Protein AF-A0A2E2TWB3-F1 (afdb_monomer)

Mean predicted aligned error: 10.11 Å

Radius of gyration: 33.18 Å; Cα contacts (8 Å, |Δi|>4): 308; chains: 1; bounding box: 112×44×75 Å

Nearest PDB structures (foldseek):
  4jnj-assembly3_C  TM=4.733E-01  e=8.326E-01  Streptomyces avidinii
  8rkf-assembly2_B  TM=5.866E-01  e=2.908E+00  Homo sapiens
  6yfe-assembly1_AB  TM=5.207E-01  e=3.477E+00  Beihai levi-like virus 19
  9hau-assembly1_AA  TM=4.484E-01  e=2.582E+00  Leviviridae sp.
  8aj8-assembly4_H  TM=4.766E-01  e=8.006E+00  Mus musculus

Secondary structure (DSSP, 8-state):
------------------PPPHHHHHHHHHHHHHHHHHHHHHHHHHHHHHHHHHHHHHHHHHHHHHHHHHHH-HHHHTTGGGSTTSS----TT---GGGSB-TTS-B------HHHHHHHHHHHHHHHHH-B---SSS--B--SSTT-EEEEEE-S-TT---SS---------BTTB--EEEEEEEEEEETTEEEEEEEEEEE--

Foldseek 3Di:
DDDDDDPPDPPPVPPPPPDDDPVNVVVVVVVVVVVVVVVVVVVVVVVLVVVVVVLVVVQVVLLVLLLVLLVVLVVQNQVQQPHCQAFHDLPLDAQLCCPQAHQQRHGHPDPCDSRSSNPNSVNVSSCQACWADDGNVDHTGHHSAAPKAKGKHQAPCLPDDDSVGRPRPSDADDDSWTKIKIKMWGWDDDPVGIDIDIDIDIHTD

Sequence (205 aa):
MVYHEKVKALQLKQFVSEGFSLVEVLVALVIFSTGLLGLIQLHMNALMLQNDSQVRATASLLVADMADRIRANPAEALLGTSSAYNNPDRSIGETPACLGLSDQGAENDSSCDATAMALFDFYEWQNLIAGSTSTDWHPASAATLPSASGVVCIDSTPEDGTPATPACDGVVSVTDRPVYAIKLWWTERKDSGSTLQQHTMSVSP

pLDDT: mean 84.28, std 14.19, range [43.97, 98.0]

Structure (mmCIF, N/CA/C/O backbone):
data_AF-A0A2E2TWB3-F1
#
_entry.id   AF-A0A2E2TWB3-F1
#
loop_
_atom_site.group_PDB
_atom_site.id
_atom_site.type_symbol
_atom_site.label_atom_id
_atom_site.label_alt_id
_atom_site.label_comp_id
_atom_site.label_asym_id
_atom_site.label_entity_id
_atom_site.label_seq_id
_atom_site.pdbx_PDB_ins_code
_atom_site.Cartn_x
_atom_site.Cartn_y
_atom_site.Cartn_z
_atom_site.occupancy
_atom_site.B_iso_or_equiv
_atom_site.auth_seq_id
_atom_site.auth_comp_id
_atom_site.auth_asym_id
_atom_site.auth_atom_id
_atom_site.pdbx_PDB_model_num
ATOM 1 N N . MET A 1 1 ? -96.246 -11.725 47.721 1.00 43.97 1 MET A N 1
ATOM 2 C CA . MET A 1 1 ? -95.560 -13.015 47.924 1.00 43.97 1 MET A CA 1
ATOM 3 C C . MET A 1 1 ? -94.429 -13.072 46.906 1.00 43.97 1 MET A C 1
ATOM 5 O O . MET A 1 1 ? -94.725 -13.081 45.726 1.00 43.97 1 MET A O 1
ATOM 9 N N . VAL A 1 2 ? -93.186 -12.982 47.398 1.00 51.72 2 VAL A N 1
ATOM 10 C CA . VAL A 1 2 ? -91.920 -13.402 46.764 1.00 51.72 2 VAL A CA 1
ATOM 11 C C . VAL A 1 2 ? -91.594 -12.842 45.371 1.00 51.72 2 VAL A C 1
ATOM 13 O O . VAL A 1 2 ? -92.104 -13.346 44.392 1.00 51.72 2 VAL A O 1
ATOM 16 N N . TYR A 1 3 ? -90.654 -11.892 45.300 1.00 48.22 3 TYR A N 1
ATOM 17 C CA . TYR A 1 3 ? -89.396 -12.052 44.546 1.00 48.22 3 TYR A CA 1
ATOM 18 C C . TYR A 1 3 ? -88.330 -11.188 45.229 1.00 48.22 3 TYR A C 1
ATOM 20 O O . TYR A 1 3 ? -88.069 -10.039 44.886 1.00 48.22 3 TYR A O 1
ATOM 28 N N . HIS A 1 4 ? -87.808 -11.777 46.301 1.00 51.00 4 HIS A N 1
ATOM 29 C CA . HIS A 1 4 ? -86.630 -11.365 47.045 1.00 51.00 4 HIS A CA 1
ATOM 30 C C . HIS A 1 4 ? -85.369 -11.691 46.225 1.00 51.00 4 HIS A C 1
ATOM 32 O O . HIS A 1 4 ? -85.362 -12.655 45.463 1.00 51.00 4 HIS A O 1
ATOM 38 N N . GLU A 1 5 ? -84.303 -10.926 46.469 1.00 59.62 5 GLU A N 1
ATOM 39 C CA . GLU A 1 5 ? -82.902 -11.286 46.208 1.00 59.62 5 GLU A CA 1
ATOM 40 C C . GLU A 1 5 ? -82.480 -11.560 44.761 1.00 59.62 5 GLU A C 1
ATOM 42 O O . GLU A 1 5 ? -82.581 -12.672 44.251 1.00 59.62 5 GLU A O 1
ATOM 47 N N . LYS A 1 6 ? -81.812 -10.566 44.163 1.00 50.50 6 LYS A N 1
ATOM 48 C CA . LYS A 1 6 ? -80.420 -10.705 43.681 1.00 50.50 6 LYS A CA 1
ATOM 49 C C . LYS A 1 6 ? -79.894 -9.358 43.175 1.00 50.50 6 LYS A C 1
ATOM 51 O O . LYS A 1 6 ? -79.490 -9.219 42.027 1.00 50.50 6 LYS A O 1
ATOM 56 N N . VAL A 1 7 ? -79.802 -8.368 44.065 1.00 53.88 7 VAL A N 1
ATOM 57 C CA . VAL A 1 7 ? -78.814 -7.290 43.885 1.00 53.88 7 VAL A CA 1
ATOM 58 C C . VAL A 1 7 ? -77.476 -7.871 44.334 1.00 53.88 7 VAL A C 1
ATOM 60 O O . VAL A 1 7 ? -76.993 -7.629 45.436 1.00 53.88 7 VAL A O 1
ATOM 63 N N . LYS A 1 8 ? -76.927 -8.776 43.515 1.00 52.69 8 LYS A N 1
ATOM 64 C CA . LYS A 1 8 ? -75.593 -9.326 43.736 1.00 52.69 8 LYS A CA 1
ATOM 65 C C . LYS A 1 8 ? -74.642 -8.173 43.459 1.00 52.69 8 LYS A C 1
ATOM 67 O O . LYS A 1 8 ? -74.479 -7.777 42.310 1.00 52.69 8 LYS A O 1
ATOM 72 N N . ALA A 1 9 ? -74.122 -7.591 44.535 1.00 51.25 9 ALA A N 1
ATOM 73 C CA . ALA A 1 9 ? -73.158 -6.511 44.511 1.00 51.25 9 ALA A CA 1
ATOM 74 C C . ALA A 1 9 ? -72.068 -6.818 43.476 1.00 51.25 9 ALA A C 1
ATOM 76 O O . ALA A 1 9 ? -71.215 -7.681 43.687 1.00 51.25 9 ALA A O 1
ATOM 77 N N . LEU A 1 10 ? -72.112 -6.108 42.348 1.00 55.03 10 LEU A N 1
ATOM 78 C CA . LEU A 1 10 ? -70.952 -5.892 41.500 1.00 55.03 10 LEU A CA 1
ATOM 79 C C . LEU A 1 10 ? -70.015 -5.012 42.324 1.00 55.03 10 LEU A C 1
ATOM 81 O O . LEU A 1 10 ? -70.021 -3.790 42.228 1.00 55.03 10 LEU A O 1
ATOM 85 N N . GLN A 1 11 ? -69.276 -5.660 43.222 1.00 59.75 11 GLN A N 1
ATOM 86 C CA . GLN A 1 11 ? -68.087 -5.113 43.849 1.00 59.75 11 GLN A CA 1
ATOM 87 C C . GLN A 1 11 ? -67.105 -4.844 42.707 1.00 59.75 11 GLN A C 1
ATOM 89 O O . GLN A 1 11 ? -66.321 -5.713 42.324 1.00 59.75 11 GLN A O 1
ATOM 94 N N . LEU A 1 12 ? -67.211 -3.660 42.101 1.00 59.72 12 LEU A N 1
ATOM 95 C CA . LEU A 1 12 ? -66.151 -3.084 41.291 1.00 59.72 12 LEU A CA 1
ATOM 96 C C . LEU A 1 12 ? -64.960 -2.958 42.229 1.00 59.72 12 LEU A C 1
ATOM 98 O O . LEU A 1 12 ? -64.881 -2.046 43.048 1.00 59.72 12 LEU A O 1
ATOM 102 N N . LYS A 1 13 ? -64.086 -3.960 42.163 1.00 59.66 13 LYS A N 1
ATOM 103 C CA . LYS A 1 13 ? -62.803 -3.985 42.844 1.00 59.66 13 LYS A CA 1
ATOM 104 C C . LYS A 1 13 ? -62.021 -2.805 42.279 1.00 59.66 13 LYS A C 1
ATOM 106 O O . LYS A 1 13 ? -61.445 -2.898 41.200 1.00 59.66 13 LYS A O 1
ATOM 111 N N . GLN A 1 14 ? -62.118 -1.662 42.947 1.00 64.31 14 GLN A N 1
ATOM 112 C CA . GLN A 1 14 ? -61.371 -0.472 42.590 1.00 64.31 14 GLN A CA 1
ATOM 113 C C . GLN A 1 14 ? -59.905 -0.831 42.812 1.00 64.31 14 GLN A C 1
ATOM 115 O O . GLN A 1 14 ? -59.461 -0.974 43.949 1.00 64.31 14 GLN A O 1
ATOM 120 N N . PHE A 1 15 ? -59.187 -1.102 41.721 1.00 64.69 15 PHE A N 1
ATOM 121 C CA . PHE A 1 15 ? -57.743 -1.253 41.767 1.00 64.69 15 PHE A CA 1
ATOM 122 C C . PHE A 1 15 ? -57.205 0.092 42.243 1.00 64.69 15 PHE A C 1
ATOM 124 O O . PHE A 1 15 ? -57.251 1.082 41.514 1.00 64.69 15 PHE A O 1
ATOM 131 N N . VAL A 1 16 ? -56.807 0.149 43.512 1.00 61.88 16 VAL A N 1
ATOM 132 C CA . VAL A 1 16 ? -56.092 1.291 44.064 1.00 61.88 16 VAL A CA 1
ATOM 133 C C . VAL A 1 16 ? -54.830 1.416 43.222 1.00 61.88 16 VAL A C 1
ATOM 135 O O . VAL A 1 16 ? -53.984 0.528 43.228 1.00 61.88 16 VAL A O 1
ATOM 138 N N . SER A 1 17 ? -54.759 2.475 42.421 1.00 64.44 17 SER A N 1
ATOM 139 C CA . SER A 1 17 ? -53.536 2.840 41.726 1.00 64.44 17 SER A CA 1
ATOM 140 C C . SER A 1 17 ? -52.571 3.330 42.796 1.00 64.44 17 SER A C 1
ATOM 142 O O . SER A 1 17 ? -52.652 4.484 43.215 1.00 64.44 17 SER A O 1
ATOM 144 N N . GLU A 1 18 ? -51.699 2.452 43.283 1.00 66.25 18 GLU A N 1
ATOM 145 C CA . GLU A 1 18 ? -50.529 2.877 44.044 1.00 66.25 18 GLU A CA 1
ATOM 146 C C . GLU A 1 18 ? -49.684 3.739 43.098 1.00 66.25 18 GLU A C 1
ATOM 148 O O . GLU A 1 18 ? -49.151 3.264 42.097 1.00 66.25 18 GLU A O 1
ATOM 153 N N . GLY A 1 19 ? -49.698 5.055 43.318 1.00 67.50 19 GLY A N 1
ATOM 154 C CA . GLY A 1 19 ? -48.907 5.991 42.528 1.00 67.50 19 GLY A CA 1
ATOM 155 C C . GLY A 1 19 ? -47.419 5.727 42.744 1.00 67.50 19 GLY A C 1
ATOM 156 O O . GLY A 1 19 ? -46.993 5.510 43.877 1.00 67.50 19 GLY A O 1
ATOM 157 N N . PHE A 1 20 ? -46.643 5.769 41.658 1.00 67.88 20 PHE A N 1
ATOM 158 C CA . PHE A 1 20 ? -45.183 5.677 41.684 1.00 67.88 20 PHE A CA 1
ATOM 159 C C . PHE A 1 20 ? -44.593 6.615 42.745 1.00 67.88 20 PHE A C 1
ATOM 161 O O . PHE A 1 20 ? -44.914 7.807 42.797 1.00 67.88 20 PHE A O 1
ATOM 168 N N . SER A 1 21 ? -43.696 6.086 43.575 1.00 83.00 21 SER A N 1
ATOM 169 C CA . SER A 1 21 ? -42.919 6.906 44.505 1.00 83.00 21 SER A CA 1
ATOM 170 C C . SER A 1 21 ? -41.910 7.760 43.727 1.00 83.00 21 SER A C 1
ATOM 172 O O . SER A 1 21 ? -41.304 7.291 42.766 1.00 83.00 21 SER A O 1
ATOM 174 N N . LEU A 1 22 ? -41.646 8.999 44.162 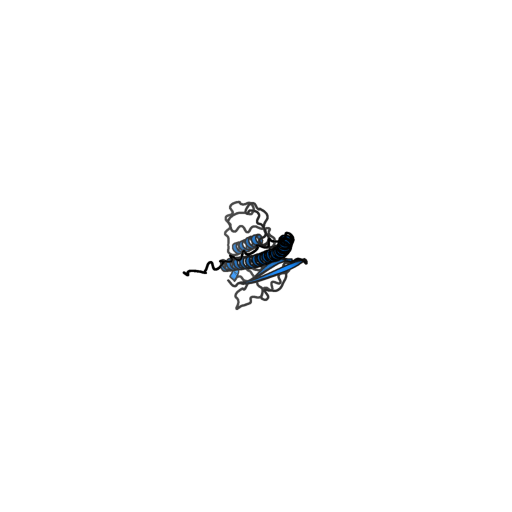1.00 88.81 22 LEU A N 1
ATOM 175 C CA . LEU A 1 22 ? -40.577 9.841 43.593 1.00 88.81 22 LEU A CA 1
ATOM 176 C C . LEU A 1 22 ? -39.212 9.129 43.630 1.00 88.81 22 LEU A C 1
ATOM 178 O O . LEU A 1 22 ? -38.384 9.305 42.738 1.00 88.81 22 LEU A O 1
ATOM 182 N N . VAL A 1 23 ? -39.010 8.272 44.635 1.00 90.38 23 VAL A N 1
ATOM 183 C CA . VAL A 1 23 ? -37.810 7.441 44.781 1.00 90.38 23 VAL A CA 1
ATOM 184 C C . VAL A 1 23 ? -37.683 6.435 43.635 1.00 90.38 23 VAL A C 1
ATOM 186 O O . VAL A 1 23 ? -36.580 6.190 43.161 1.00 90.38 23 VAL A O 1
ATOM 189 N N . GLU A 1 24 ? -38.792 5.888 43.146 1.00 91.94 24 GLU A N 1
ATOM 190 C CA . GLU A 1 24 ? -38.802 4.877 42.087 1.00 91.94 24 GLU A CA 1
ATOM 191 C C . GLU A 1 24 ? -38.360 5.458 40.739 1.00 91.94 24 GLU A C 1
ATOM 193 O O . GLU A 1 24 ? -37.509 4.882 40.061 1.00 91.94 24 GLU A O 1
ATOM 198 N N . VAL A 1 25 ? -38.845 6.656 40.396 1.00 92.94 25 VAL A N 1
ATOM 199 C CA . VAL A 1 25 ? -38.407 7.383 39.192 1.00 92.94 25 VAL A CA 1
ATOM 200 C C . VAL A 1 25 ? -36.923 7.741 39.284 1.00 92.94 25 VAL A C 1
ATOM 202 O O . VAL A 1 25 ? -36.189 7.616 38.305 1.00 92.94 25 VAL A O 1
ATOM 205 N N . LEU A 1 26 ? -36.456 8.151 40.464 1.00 95.06 26 LEU A N 1
ATOM 206 C CA . LEU A 1 26 ? -35.061 8.534 40.673 1.00 95.06 26 LEU A CA 1
ATOM 207 C C . LEU A 1 26 ? -34.123 7.326 40.529 1.00 95.06 26 LEU A C 1
ATOM 209 O O . LEU A 1 26 ? -33.098 7.424 39.857 1.00 95.06 26 LEU A O 1
ATOM 213 N N . VAL A 1 27 ? -34.509 6.165 41.067 1.00 95.19 27 VAL A N 1
ATOM 214 C CA . VAL A 1 27 ? -33.776 4.904 40.873 1.00 95.19 27 VAL A CA 1
ATOM 215 C C . VAL A 1 27 ? -33.782 4.482 39.400 1.00 95.19 27 VAL A C 1
ATOM 217 O O . VAL A 1 27 ? -32.728 4.125 38.872 1.00 95.19 27 VAL A O 1
ATOM 220 N N . ALA A 1 28 ? -34.919 4.585 38.703 1.00 96.00 28 ALA A N 1
ATOM 221 C CA . ALA A 1 28 ? -35.001 4.275 37.274 1.00 96.00 28 ALA A CA 1
ATOM 222 C C . ALA A 1 28 ? -34.075 5.169 36.431 1.00 96.00 28 ALA A C 1
ATOM 224 O O . ALA A 1 28 ? -33.378 4.672 35.548 1.00 96.00 28 ALA A O 1
ATOM 225 N N . LEU A 1 29 ? -33.999 6.468 36.736 1.00 95.62 29 LEU A N 1
ATOM 226 C CA . LEU A 1 29 ? -33.088 7.402 36.067 1.00 95.62 29 LEU A CA 1
ATOM 227 C C . LEU A 1 29 ? -31.612 7.081 36.338 1.00 95.62 29 LEU A C 1
ATOM 229 O O . LEU A 1 29 ? -30.785 7.186 35.430 1.00 95.62 29 LEU A O 1
ATOM 233 N N . VAL A 1 30 ? -31.264 6.657 37.556 1.00 97.38 30 VAL A N 1
ATOM 234 C CA . VAL A 1 30 ? -29.895 6.229 37.893 1.00 97.38 30 VAL A CA 1
ATOM 235 C C . VAL A 1 30 ? -29.508 4.973 37.107 1.00 97.38 30 VAL A C 1
ATOM 237 O O . VAL A 1 30 ? -28.440 4.923 36.497 1.00 97.38 30 VAL A O 1
ATOM 240 N N . ILE A 1 31 ? -30.385 3.971 37.049 1.00 97.44 31 ILE A N 1
ATOM 241 C CA . ILE A 1 31 ? -30.130 2.743 36.280 1.00 97.44 31 ILE A CA 1
ATOM 242 C C . ILE A 1 31 ? -30.048 3.051 34.777 1.00 97.44 31 ILE A C 1
ATOM 244 O O . ILE A 1 31 ? -29.146 2.580 34.089 1.00 97.44 31 ILE A O 1
ATOM 248 N N . PHE A 1 32 ? -30.948 3.887 34.257 1.00 97.00 32 PHE A N 1
ATOM 249 C CA . PHE A 1 32 ? -30.948 4.268 32.846 1.00 97.00 32 PHE A CA 1
ATOM 250 C C . PHE A 1 32 ? -29.684 5.043 32.450 1.00 97.00 32 PHE A C 1
ATOM 252 O O . PHE A 1 32 ? -29.048 4.720 31.448 1.00 97.00 32 PHE A O 1
ATOM 259 N N . SER A 1 33 ? -29.289 6.040 33.245 1.00 97.62 33 SER A N 1
ATOM 260 C CA . SER A 1 33 ? -28.093 6.846 32.969 1.00 97.62 33 SER A CA 1
ATOM 261 C C . SER A 1 33 ? -26.808 6.018 33.035 1.00 97.62 33 SER A C 1
ATOM 263 O O . SER A 1 33 ? -25.960 6.148 32.154 1.00 97.62 33 SER A O 1
ATOM 265 N N . THR A 1 34 ? -26.681 5.112 34.010 1.00 97.62 34 THR A N 1
ATOM 266 C CA . THR A 1 34 ? -25.541 4.179 34.076 1.00 97.62 34 THR A CA 1
ATOM 267 C C . THR A 1 34 ? -25.517 3.211 32.891 1.00 97.62 34 THR A C 1
ATOM 269 O O . THR A 1 34 ? -24.455 2.993 32.306 1.00 97.62 34 THR A O 1
ATOM 272 N N . GLY A 1 35 ? -26.677 2.702 32.461 1.00 98.00 35 GLY A N 1
ATOM 273 C CA . GLY A 1 35 ? -26.796 1.900 31.242 1.00 98.00 35 GLY A CA 1
ATOM 274 C C . GLY A 1 35 ? -26.369 2.660 29.981 1.00 98.00 35 GLY A C 1
ATOM 275 O O . GLY A 1 35 ? -25.634 2.121 29.153 1.00 98.00 35 GLY A O 1
ATOM 276 N N . LEU A 1 36 ? -26.760 3.931 29.852 1.00 97.81 36 LEU A N 1
ATOM 277 C CA . LEU A 1 36 ? -26.415 4.763 28.697 1.00 97.81 36 LEU A CA 1
ATOM 278 C C . LEU A 1 36 ? -24.908 5.042 28.600 1.00 97.81 36 LEU A C 1
ATOM 280 O O . LEU A 1 36 ? -24.352 4.996 27.504 1.00 97.81 36 LEU A O 1
ATOM 284 N N . LEU A 1 37 ? -24.228 5.268 29.729 1.00 97.19 37 LEU A N 1
ATOM 285 C CA . LEU A 1 37 ? -22.766 5.405 29.754 1.00 97.19 37 LEU A CA 1
ATOM 286 C C . LEU A 1 37 ? -22.068 4.128 29.262 1.00 97.19 37 LEU A C 1
ATOM 288 O O . LEU A 1 37 ? -21.114 4.208 28.487 1.00 97.19 37 LEU A O 1
ATOM 292 N N . GLY A 1 38 ? -22.585 2.954 29.640 1.00 97.56 38 GLY A N 1
ATOM 293 C CA . GLY A 1 38 ? -22.099 1.672 29.126 1.00 97.56 38 GLY A CA 1
ATOM 294 C C . GLY A 1 38 ? -22.266 1.537 27.608 1.00 97.56 38 GLY A C 1
ATOM 295 O O . GLY A 1 38 ? -21.342 1.106 26.918 1.00 97.56 38 GLY A O 1
ATOM 296 N N . LEU A 1 39 ? -23.411 1.961 27.065 1.00 97.62 39 LEU A N 1
ATOM 297 C CA . LEU A 1 39 ? -23.669 1.941 25.620 1.00 97.62 39 LEU A CA 1
ATOM 298 C C . LEU A 1 39 ? -22.746 2.885 24.843 1.00 97.62 39 LEU A C 1
ATOM 300 O O . LEU A 1 39 ? -22.267 2.516 23.773 1.00 97.62 39 LEU A O 1
ATOM 304 N N . ILE A 1 40 ? -22.466 4.076 25.377 1.00 97.75 40 ILE A N 1
ATOM 305 C CA . ILE A 1 40 ? -21.549 5.032 24.741 1.00 97.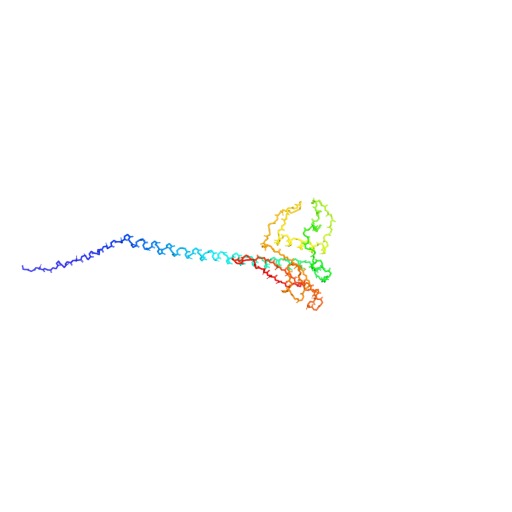75 40 ILE A CA 1
ATOM 306 C C . ILE A 1 40 ? -20.147 4.427 24.627 1.00 97.75 40 ILE A C 1
ATOM 308 O O . ILE A 1 40 ? -19.541 4.512 23.561 1.00 97.75 40 ILE A O 1
ATOM 312 N N . GLN A 1 41 ? -19.651 3.757 25.673 1.00 96.62 41 GLN A N 1
ATOM 313 C CA . GLN A 1 41 ? -18.347 3.092 25.614 1.00 96.62 41 GLN A CA 1
ATOM 314 C C . GLN A 1 41 ? -18.300 2.022 24.514 1.00 96.62 41 GLN A C 1
ATOM 316 O O . GLN A 1 41 ? -17.335 1.955 23.753 1.00 96.62 41 GLN A O 1
ATOM 321 N N . LEU A 1 42 ? -19.353 1.208 24.397 1.00 96.25 42 LEU A N 1
ATOM 322 C CA . LEU A 1 42 ? -19.455 0.204 23.335 1.00 96.25 42 LEU A CA 1
ATOM 323 C C . LEU A 1 42 ? -19.508 0.847 21.944 1.00 96.25 42 LEU A C 1
ATOM 325 O O . LEU A 1 42 ? -18.852 0.360 21.026 1.00 96.25 42 LEU A O 1
ATOM 329 N N . HIS A 1 43 ? -20.245 1.948 21.788 1.00 97.00 43 HIS A N 1
ATOM 330 C CA . HIS A 1 43 ? -20.344 2.668 20.520 1.00 97.00 43 HIS A CA 1
ATOM 331 C C . HIS A 1 43 ? -18.997 3.259 20.087 1.00 97.00 43 HIS A C 1
ATOM 333 O O . HIS A 1 43 ? -18.598 3.097 18.937 1.00 97.00 43 HIS A O 1
ATOM 339 N N . MET A 1 44 ? -18.259 3.877 21.012 1.00 94.88 44 MET A N 1
ATOM 340 C CA . MET A 1 44 ? -16.920 4.404 20.736 1.00 94.88 44 MET A CA 1
ATOM 341 C C . MET A 1 44 ? -15.953 3.294 20.317 1.00 94.88 44 MET A C 1
ATOM 343 O O . MET A 1 44 ? -15.242 3.444 19.325 1.00 94.88 44 MET A O 1
ATOM 347 N N . ASN A 1 45 ? -15.977 2.154 21.013 1.00 93.38 45 ASN A N 1
ATOM 348 C CA . ASN A 1 45 ? -15.157 1.000 20.646 1.00 93.38 45 ASN A CA 1
ATOM 349 C C . ASN A 1 45 ? -15.524 0.468 19.249 1.00 93.38 45 ASN A C 1
ATOM 351 O O . ASN A 1 45 ? -14.639 0.132 18.467 1.00 93.38 45 ASN A O 1
ATOM 355 N N . ALA A 1 46 ? -16.816 0.423 18.909 1.00 95.50 46 ALA A N 1
ATOM 356 C CA . ALA A 1 46 ? -17.266 0.008 17.583 1.00 95.50 46 ALA A CA 1
ATOM 357 C C . ALA A 1 46 ? -16.761 0.951 16.477 1.00 95.50 46 ALA A C 1
ATOM 359 O O . ALA A 1 46 ? -16.308 0.477 15.438 1.00 95.50 46 ALA A O 1
ATOM 360 N N . LEU A 1 47 ? -16.777 2.268 16.711 1.00 94.50 47 LEU A N 1
ATOM 361 C CA . LEU A 1 47 ? -16.238 3.255 15.769 1.00 94.50 47 LEU A CA 1
ATOM 362 C C . LEU A 1 47 ? -14.729 3.090 15.552 1.00 94.50 47 LEU A C 1
ATOM 364 O O . LEU A 1 47 ? -14.263 3.198 14.420 1.00 94.50 47 LEU A O 1
ATOM 368 N N . MET A 1 48 ? -13.969 2.804 16.612 1.00 90.69 48 MET A N 1
ATOM 369 C CA . MET A 1 48 ? -12.529 2.538 16.504 1.00 90.69 48 MET A CA 1
ATOM 370 C C . MET A 1 48 ? -12.258 1.290 15.659 1.00 90.69 48 MET A C 1
ATOM 372 O O . MET A 1 48 ? -11.506 1.359 14.692 1.00 90.69 48 MET A O 1
ATOM 376 N N . LEU A 1 49 ? -12.948 0.182 15.948 1.00 91.19 49 LEU A N 1
ATOM 377 C CA . LEU A 1 49 ? -12.822 -1.058 15.174 1.00 91.19 49 LEU A CA 1
ATOM 378 C C . LEU A 1 49 ? -13.222 -0.870 13.704 1.00 91.19 49 LEU A C 1
ATOM 380 O O . LEU A 1 49 ? -12.591 -1.428 12.806 1.00 91.19 49 LEU A O 1
ATOM 384 N N . GLN A 1 50 ? -14.260 -0.071 13.448 1.00 94.06 50 GLN A N 1
ATOM 385 C CA . GLN A 1 50 ? -14.665 0.279 12.092 1.00 94.06 50 GLN A CA 1
ATOM 386 C C . GLN A 1 50 ? -13.575 1.084 11.373 1.00 94.06 50 GLN A C 1
ATOM 388 O O . GLN A 1 50 ? -13.304 0.822 10.202 1.00 94.06 50 GLN A O 1
ATOM 393 N N . ASN A 1 51 ? -12.944 2.043 12.054 1.00 91.44 51 ASN A N 1
ATOM 394 C CA . ASN A 1 51 ? -11.858 2.831 11.480 1.00 91.44 51 ASN A CA 1
ATOM 395 C C . ASN A 1 51 ? -10.649 1.951 11.126 1.00 91.44 51 ASN A C 1
ATOM 397 O O . ASN A 1 51 ? -10.173 2.019 9.995 1.00 91.44 51 ASN A O 1
ATOM 401 N N . ASP A 1 52 ? -10.227 1.065 12.029 1.00 90.00 52 ASP A N 1
ATOM 402 C CA . ASP A 1 52 ? -9.114 0.136 11.790 1.00 90.00 52 ASP A CA 1
ATOM 403 C C . ASP A 1 52 ? -9.398 -0.796 10.602 1.00 90.00 52 ASP A C 1
ATOM 405 O O . ASP A 1 52 ? -8.556 -0.996 9.722 1.00 90.00 52 ASP A O 1
ATOM 409 N N . SER A 1 53 ? -10.621 -1.334 10.532 1.00 93.12 53 SER A N 1
ATOM 410 C CA . SER A 1 53 ? -11.054 -2.158 9.402 1.00 93.12 53 SER A CA 1
ATOM 411 C C . SER A 1 53 ? -11.040 -1.379 8.087 1.00 93.12 53 SER A C 1
ATOM 413 O O . SER A 1 53 ? -10.676 -1.942 7.055 1.00 93.12 53 SER A O 1
ATOM 415 N N . GLN A 1 54 ? -11.436 -0.104 8.105 1.00 94.56 54 GLN A N 1
ATOM 416 C CA . GLN A 1 54 ? -11.426 0.746 6.918 1.00 94.56 54 GLN A CA 1
ATOM 417 C C . GLN A 1 54 ? -9.997 1.004 6.432 1.00 94.56 54 GLN A C 1
ATOM 419 O O . GLN A 1 54 ? -9.745 0.889 5.237 1.00 94.56 54 GLN A O 1
ATOM 424 N N . VAL A 1 55 ? -9.058 1.306 7.334 1.00 93.25 55 VAL A N 1
ATOM 425 C CA . VAL A 1 55 ? -7.642 1.534 6.988 1.00 93.25 55 VAL A CA 1
ATOM 426 C C . VAL A 1 55 ? -7.043 0.293 6.321 1.00 93.25 55 VAL A C 1
ATOM 428 O O . VAL A 1 55 ? -6.431 0.401 5.259 1.00 93.25 55 VAL A O 1
ATOM 431 N N . ARG A 1 56 ? -7.284 -0.897 6.883 1.00 94.75 56 ARG A N 1
ATOM 432 C CA . ARG A 1 56 ? -6.829 -2.176 6.307 1.00 94.75 56 ARG A CA 1
ATOM 433 C C . ARG A 1 56 ? -7.444 -2.453 4.939 1.00 94.75 56 ARG A C 1
ATOM 435 O O . ARG A 1 56 ? -6.730 -2.848 4.023 1.00 94.75 56 ARG A O 1
ATOM 442 N N . ALA A 1 57 ? -8.746 -2.212 4.783 1.00 96.25 57 ALA A N 1
ATOM 443 C CA . ALA A 1 57 ? -9.421 -2.367 3.497 1.00 96.25 57 ALA A CA 1
ATOM 444 C C . ALA A 1 57 ? -8.832 -1.425 2.438 1.00 96.25 57 ALA A C 1
ATOM 446 O O . ALA A 1 57 ? -8.549 -1.852 1.321 1.00 96.25 57 ALA A O 1
ATOM 447 N N . THR A 1 58 ? -8.581 -0.165 2.799 1.00 95.88 58 THR A N 1
ATOM 448 C CA . THR A 1 58 ? -7.954 0.807 1.902 1.00 95.88 58 THR A CA 1
ATOM 449 C C . THR A 1 58 ? -6.521 0.409 1.536 1.00 95.88 58 THR A C 1
ATOM 451 O O . THR A 1 58 ? -6.147 0.520 0.373 1.00 95.88 58 THR A O 1
ATOM 454 N N . ALA A 1 59 ? -5.734 -0.122 2.477 1.00 96.25 59 ALA A N 1
ATOM 455 C CA . ALA A 1 59 ? -4.399 -0.648 2.187 1.00 96.25 59 ALA A CA 1
ATOM 456 C C . ALA A 1 59 ? -4.438 -1.798 1.165 1.00 96.25 59 ALA A C 1
ATOM 458 O O . ALA A 1 59 ? -3.654 -1.805 0.218 1.00 96.25 59 ALA A O 1
ATOM 459 N N . SER A 1 60 ? -5.386 -2.730 1.298 1.00 96.62 60 SER A N 1
ATOM 460 C CA . SER A 1 60 ? -5.584 -3.796 0.308 1.00 96.62 60 SER A CA 1
ATOM 461 C C . SER A 1 60 ? -6.003 -3.267 -1.064 1.00 96.62 60 SER A C 1
ATOM 463 O O . SER A 1 60 ? -5.527 -3.780 -2.073 1.00 96.62 60 SER A O 1
ATOM 465 N N . LEU A 1 61 ? -6.841 -2.226 -1.117 1.00 97.12 61 LEU A N 1
ATOM 466 C CA . LEU A 1 61 ? -7.216 -1.581 -2.379 1.00 97.12 61 LEU A CA 1
ATOM 467 C C . LEU A 1 61 ? -6.022 -0.897 -3.054 1.00 97.12 61 LEU A C 1
ATOM 469 O O . LEU A 1 61 ? -5.852 -1.057 -4.255 1.00 97.12 61 LEU A O 1
ATOM 473 N N . LEU A 1 62 ? -5.170 -0.192 -2.302 1.00 97.06 62 LEU A N 1
ATOM 474 C CA . LEU A 1 62 ? -3.971 0.455 -2.851 1.00 97.06 62 LEU A CA 1
ATOM 475 C C . LEU A 1 62 ? -2.960 -0.570 -3.374 1.00 97.06 62 LEU A C 1
ATOM 477 O O . LEU A 1 62 ? -2.348 -0.364 -4.418 1.00 97.06 62 LEU A O 1
ATOM 481 N N . VAL A 1 63 ? -2.781 -1.690 -2.675 1.00 97.50 63 VAL A N 1
ATOM 482 C CA . VAL A 1 63 ? -1.914 -2.774 -3.156 1.00 97.50 63 VAL A CA 1
ATOM 483 C C . VAL A 1 63 ? -2.484 -3.420 -4.426 1.00 97.50 63 VAL A C 1
ATOM 485 O O . VAL A 1 63 ? -1.730 -3.692 -5.358 1.00 97.50 63 VAL A O 1
ATOM 488 N N . ALA A 1 64 ? -3.803 -3.626 -4.494 1.00 97.81 64 ALA A N 1
ATOM 489 C CA . ALA A 1 64 ? -4.462 -4.133 -5.696 1.00 97.81 64 ALA A CA 1
ATOM 490 C C . ALA A 1 64 ? -4.364 -3.152 -6.881 1.00 97.81 64 ALA A C 1
ATOM 492 O O . ALA A 1 64 ? -4.082 -3.593 -7.990 1.00 97.81 64 ALA A O 1
ATOM 493 N N . ASP A 1 65 ? -4.510 -1.844 -6.641 1.00 97.44 65 ASP A N 1
ATOM 494 C CA . ASP A 1 65 ? -4.344 -0.792 -7.657 1.00 97.44 65 ASP A CA 1
ATOM 495 C C . ASP A 1 65 ? -2.965 -0.872 -8.326 1.00 97.44 65 ASP A C 1
ATOM 497 O O . ASP A 1 65 ? -2.864 -0.948 -9.549 1.00 97.44 65 ASP A O 1
ATOM 501 N N . MET A 1 66 ? -1.896 -0.974 -7.531 1.00 97.25 66 MET A N 1
ATOM 502 C CA . MET A 1 66 ? -0.544 -1.145 -8.070 1.00 97.25 66 MET A CA 1
ATOM 503 C C . MET A 1 66 ? -0.373 -2.478 -8.812 1.00 97.25 66 MET A C 1
ATOM 505 O O . MET A 1 66 ? 0.281 -2.529 -9.853 1.00 97.25 66 MET A O 1
ATOM 509 N N . ALA A 1 67 ? -0.985 -3.562 -8.327 1.00 97.75 67 ALA A N 1
ATOM 510 C CA . ALA A 1 67 ? -0.952 -4.843 -9.031 1.00 97.75 67 ALA A CA 1
ATOM 511 C C . ALA A 1 67 ? -1.605 -4.747 -10.417 1.00 97.75 67 ALA A C 1
ATOM 513 O O . ALA A 1 67 ? -1.099 -5.326 -11.380 1.00 97.75 67 ALA A O 1
ATOM 514 N N . ASP A 1 68 ? -2.706 -4.009 -10.530 1.00 97.75 68 ASP A N 1
ATOM 515 C CA . ASP A 1 68 ? -3.409 -3.813 -11.793 1.00 97.75 68 ASP A CA 1
ATOM 516 C C . ASP A 1 68 ? -2.631 -2.894 -12.745 1.00 97.75 68 ASP A C 1
ATOM 518 O O . ASP A 1 68 ? -2.561 -3.195 -13.937 1.00 97.75 68 ASP A O 1
ATOM 522 N N . ARG A 1 69 ? -1.949 -1.860 -12.233 1.00 96.44 69 ARG A N 1
ATOM 523 C CA . ARG A 1 69 ? -1.010 -1.026 -13.011 1.00 96.44 69 ARG A CA 1
ATOM 524 C C . ARG A 1 69 ? 0.134 -1.853 -13.611 1.00 96.44 69 ARG A C 1
ATOM 526 O O . ARG A 1 69 ? 0.374 -1.790 -14.814 1.00 96.44 69 ARG A O 1
ATOM 533 N N . ILE A 1 70 ? 0.760 -2.724 -12.813 1.00 96.75 70 ILE A N 1
ATOM 534 C CA . ILE A 1 70 ? 1.831 -3.628 -13.276 1.00 96.75 70 ILE A CA 1
ATOM 535 C C . ILE A 1 70 ? 1.327 -4.568 -14.384 1.00 96.75 70 ILE A C 1
ATOM 537 O O . ILE A 1 70 ? 2.005 -4.756 -15.394 1.00 96.75 70 ILE A O 1
ATOM 541 N N . ARG A 1 71 ? 0.123 -5.139 -14.233 1.00 96.25 71 ARG A N 1
ATOM 542 C CA . ARG A 1 71 ? -0.497 -6.003 -15.260 1.00 96.25 71 ARG A CA 1
ATOM 543 C C . ARG A 1 71 ? -0.885 -5.241 -16.526 1.00 96.25 71 ARG A C 1
ATOM 545 O O . ARG A 1 71 ? -0.870 -5.818 -17.611 1.00 96.25 71 ARG A O 1
ATOM 552 N N . ALA A 1 72 ? -1.255 -3.968 -16.403 1.00 96.69 72 ALA A N 1
ATOM 553 C CA . ALA A 1 72 ? -1.616 -3.123 -17.537 1.00 96.69 72 ALA A CA 1
ATOM 554 C C . ALA A 1 72 ? -0.402 -2.746 -18.404 1.00 96.69 72 ALA A C 1
ATOM 556 O O . ALA A 1 72 ? -0.571 -2.448 -19.588 1.00 96.69 72 ALA A O 1
ATOM 557 N N . ASN A 1 73 ? 0.812 -2.819 -17.851 1.00 95.38 73 ASN A N 1
ATOM 558 C CA . ASN A 1 73 ? 2.063 -2.512 -18.538 1.00 95.38 73 ASN A CA 1
ATOM 559 C C . ASN A 1 73 ? 3.010 -3.733 -18.614 1.00 95.38 73 ASN A C 1
ATOM 561 O O . ASN A 1 73 ? 4.113 -3.728 -18.054 1.00 95.38 73 ASN A O 1
ATOM 565 N N . PRO A 1 74 ? 2.621 -4.801 -19.340 1.00 95.06 74 PRO A N 1
ATOM 566 C CA . PRO A 1 74 ? 3.414 -6.026 -19.408 1.00 95.06 74 PRO A CA 1
ATOM 567 C C . PRO A 1 74 ? 4.765 -5.822 -20.107 1.00 95.06 74 PRO A C 1
ATOM 569 O O . PRO A 1 74 ? 5.704 -6.563 -19.835 1.00 95.06 74 PRO A O 1
ATOM 572 N N . ALA A 1 75 ? 4.884 -4.825 -20.993 1.00 94.56 75 ALA A N 1
ATOM 573 C CA . ALA A 1 75 ? 6.127 -4.530 -21.705 1.00 94.56 75 ALA A CA 1
ATOM 574 C C . ALA A 1 75 ? 7.269 -4.172 -20.742 1.00 94.56 75 ALA A C 1
ATOM 576 O O . ALA A 1 75 ? 8.385 -4.650 -20.926 1.00 94.56 75 ALA A O 1
ATOM 577 N N . GLU A 1 76 ? 6.970 -3.401 -19.695 1.00 94.31 76 GLU A N 1
ATOM 578 C CA . GLU A 1 76 ? 7.931 -3.065 -18.645 1.00 94.31 76 GLU A CA 1
ATOM 579 C C . GLU A 1 76 ? 8.003 -4.155 -17.573 1.00 94.31 76 GLU A C 1
ATOM 581 O O . GLU A 1 76 ? 9.080 -4.507 -17.091 1.00 94.31 76 GLU A O 1
ATOM 586 N N . ALA A 1 77 ? 6.859 -4.729 -17.197 1.00 94.25 77 ALA A N 1
ATOM 587 C CA . ALA A 1 77 ? 6.796 -5.680 -16.097 1.00 94.25 77 ALA A CA 1
ATOM 588 C C . ALA A 1 77 ? 7.514 -7.009 -16.416 1.00 94.25 77 ALA A C 1
ATOM 590 O O . ALA A 1 77 ? 8.073 -7.639 -15.516 1.00 94.25 77 ALA A O 1
ATOM 591 N N . LEU A 1 78 ? 7.579 -7.417 -17.689 1.00 93.00 78 LEU A N 1
ATOM 592 C CA . LEU A 1 78 ? 8.322 -8.603 -18.132 1.00 93.00 78 LEU A CA 1
ATOM 593 C C . LEU A 1 78 ? 9.852 -8.430 -18.108 1.00 93.00 78 LEU A C 1
ATOM 595 O O . LEU A 1 78 ? 10.558 -9.435 -18.180 1.00 93.00 78 LEU A O 1
ATOM 599 N N . LEU A 1 79 ? 10.380 -7.206 -17.959 1.00 92.50 79 LEU A N 1
ATOM 600 C CA . LEU A 1 79 ? 11.828 -6.955 -17.838 1.00 92.50 79 LEU A CA 1
ATOM 601 C C . LEU A 1 79 ? 12.415 -7.429 -16.498 1.00 92.50 79 LEU A C 1
ATOM 603 O O . LEU A 1 79 ? 13.634 -7.492 -16.328 1.00 92.50 79 LEU A O 1
ATOM 607 N N . GLY A 1 80 ? 11.556 -7.774 -15.540 1.00 91.69 80 GLY A N 1
ATOM 608 C CA . GLY A 1 80 ? 11.949 -8.337 -14.259 1.00 91.69 80 GLY A CA 1
ATOM 609 C C . GLY A 1 80 ? 12.853 -7.412 -13.452 1.00 91.69 80 GLY A C 1
ATOM 610 O O . GLY A 1 80 ? 12.458 -6.309 -13.096 1.00 91.69 80 GLY A O 1
ATOM 611 N N . THR A 1 81 ? 14.065 -7.856 -13.118 1.00 91.38 81 THR A N 1
ATOM 612 C CA . THR A 1 81 ? 14.966 -7.074 -12.253 1.00 91.38 81 THR A CA 1
ATOM 613 C C . THR A 1 81 ? 15.411 -5.759 -12.889 1.00 91.38 81 THR A C 1
ATOM 615 O O . THR A 1 81 ? 15.793 -4.845 -12.160 1.00 91.38 81 THR A O 1
ATOM 618 N N . SER A 1 82 ? 15.336 -5.652 -14.219 1.00 91.81 82 SER A N 1
ATOM 619 C CA . SER A 1 82 ? 15.594 -4.423 -14.977 1.00 91.81 82 SER A CA 1
ATOM 620 C C . SER A 1 82 ? 14.360 -3.535 -15.159 1.00 91.81 82 SER A C 1
ATOM 622 O O . SER A 1 82 ? 14.483 -2.480 -15.768 1.00 91.81 82 SER A O 1
ATOM 624 N N . SER A 1 83 ? 13.193 -3.950 -14.659 1.00 93.19 83 SER A N 1
ATOM 625 C CA . SER A 1 83 ? 11.962 -3.166 -14.730 1.00 93.19 83 SER A CA 1
ATOM 626 C C . SER A 1 83 ? 12.028 -1.928 -13.839 1.00 93.19 83 SER A C 1
ATOM 628 O O . SER A 1 83 ? 12.478 -2.007 -12.696 1.00 93.19 83 SER A O 1
ATOM 630 N N . ALA A 1 84 ? 11.474 -0.814 -14.302 1.00 92.44 84 ALA A N 1
ATOM 631 C CA . ALA A 1 84 ? 11.239 0.388 -13.510 1.00 92.44 84 ALA A CA 1
ATOM 632 C C . ALA A 1 84 ? 10.245 0.176 -12.352 1.00 92.44 84 ALA A C 1
ATOM 634 O O . ALA A 1 84 ? 10.251 0.953 -11.400 1.00 92.44 84 ALA A O 1
ATOM 635 N N . TYR A 1 85 ? 9.441 -0.896 -12.369 1.00 93.62 85 TYR A N 1
ATOM 636 C CA . TYR A 1 85 ? 8.657 -1.298 -11.195 1.00 93.62 85 TYR A CA 1
ATOM 637 C C . TYR A 1 85 ? 9.520 -1.934 -10.092 1.00 93.62 85 TYR A C 1
ATOM 639 O O . TYR A 1 85 ? 9.051 -2.079 -8.966 1.00 93.62 85 TYR A O 1
ATOM 647 N N . ASN A 1 86 ? 10.762 -2.346 -10.373 1.00 93.81 86 ASN A N 1
ATOM 648 C CA . ASN A 1 86 ? 11.613 -3.026 -9.400 1.00 93.81 86 ASN A CA 1
ATOM 649 C C . ASN A 1 86 ? 12.425 -2.041 -8.544 1.00 93.81 86 ASN A C 1
ATOM 651 O O . ASN A 1 86 ? 13.475 -1.556 -8.957 1.00 93.81 86 ASN A O 1
ATOM 655 N N . ASN A 1 87 ? 11.973 -1.824 -7.311 1.00 91.31 87 ASN A N 1
ATOM 656 C CA . ASN A 1 87 ? 12.589 -0.950 -6.311 1.00 91.31 87 ASN A CA 1
ATOM 657 C C . ASN A 1 87 ? 12.901 0.472 -6.837 1.00 91.31 87 ASN A C 1
ATOM 659 O O . ASN A 1 87 ? 14.048 0.921 -6.727 1.00 91.31 87 ASN A O 1
ATOM 663 N N . PRO A 1 88 ? 11.906 1.180 -7.407 1.00 88.06 88 PRO A N 1
ATOM 664 C CA . PRO A 1 88 ? 12.079 2.560 -7.850 1.00 88.06 88 PRO A CA 1
ATOM 665 C C . PRO A 1 88 ? 12.458 3.484 -6.686 1.00 88.06 88 PRO A C 1
ATOM 667 O O . PRO A 1 88 ? 12.132 3.220 -5.521 1.00 88.06 88 PRO A O 1
ATOM 670 N N . ASP A 1 89 ? 13.139 4.588 -7.008 1.00 80.81 89 ASP A N 1
ATOM 671 C CA . ASP A 1 89 ? 13.428 5.620 -6.016 1.00 80.81 89 ASP A CA 1
ATOM 672 C C . ASP A 1 89 ? 12.115 6.175 -5.448 1.00 80.81 89 ASP A C 1
ATOM 674 O O . ASP A 1 89 ? 11.140 6.432 -6.151 1.00 80.81 89 ASP A O 1
ATOM 678 N N . ARG A 1 90 ? 12.095 6.324 -4.130 1.00 74.62 90 ARG A N 1
ATOM 679 C CA . ARG A 1 90 ? 10.947 6.784 -3.354 1.00 74.62 90 ARG A CA 1
ATOM 680 C C . ARG A 1 90 ? 10.989 8.284 -3.104 1.00 74.62 90 ARG A C 1
ATOM 682 O O . ARG A 1 90 ? 10.110 8.797 -2.410 1.00 74.62 90 ARG A O 1
ATOM 689 N N . SER A 1 91 ? 12.017 8.973 -3.595 1.00 65.06 91 SER A N 1
ATOM 690 C CA . SER A 1 91 ? 12.084 10.424 -3.560 1.00 65.06 91 SER A CA 1
ATOM 691 C C . SER A 1 91 ? 10.978 11.000 -4.458 1.00 65.06 91 SER A C 1
ATOM 693 O O . SER A 1 91 ? 11.013 10.943 -5.683 1.00 65.06 91 SER A O 1
ATOM 695 N N . ILE A 1 92 ? 9.923 11.513 -3.820 1.00 56.06 92 ILE A N 1
ATOM 696 C CA . ILE A 1 92 ? 8.807 12.213 -4.467 1.00 56.06 92 ILE A CA 1
ATOM 697 C C . ILE A 1 92 ? 9.359 13.551 -4.981 1.00 56.06 92 ILE A C 1
ATOM 699 O O . ILE A 1 92 ? 9.286 14.563 -4.285 1.00 56.06 92 ILE A O 1
ATOM 703 N N . GLY A 1 93 ? 10.027 13.542 -6.132 1.00 52.34 93 GLY A N 1
ATOM 704 C CA . GLY A 1 93 ? 10.774 14.708 -6.614 1.00 52.34 93 GLY A CA 1
ATOM 705 C C . GLY A 1 93 ? 10.695 14.947 -8.112 1.00 52.34 93 GLY A C 1
ATOM 706 O O . GLY A 1 93 ? 10.691 16.100 -8.530 1.00 52.34 93 GLY A O 1
ATOM 707 N N . GLU A 1 94 ? 10.572 13.896 -8.915 1.00 55.56 94 GLU A N 1
ATOM 708 C CA . GLU A 1 94 ? 10.508 14.033 -10.367 1.00 55.56 94 GLU A CA 1
ATOM 709 C C . GLU A 1 94 ? 9.136 13.574 -10.848 1.00 55.56 94 GLU A C 1
ATOM 711 O O . GLU A 1 94 ? 8.716 12.449 -10.584 1.00 55.56 94 GLU A O 1
A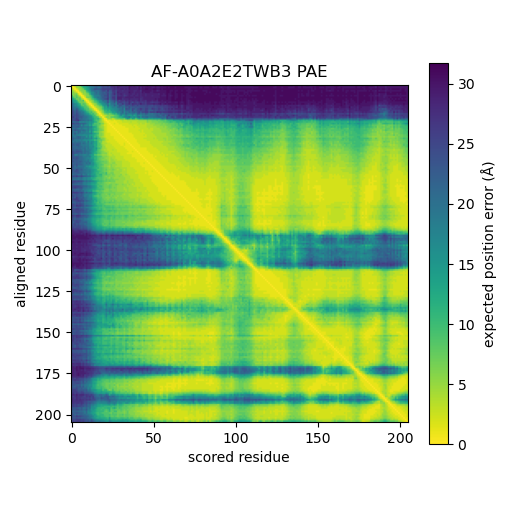TOM 716 N N . THR A 1 95 ? 8.407 14.474 -11.511 1.00 58.72 95 THR A N 1
ATOM 717 C CA . THR A 1 95 ? 7.206 14.104 -12.260 1.00 58.72 95 THR A CA 1
ATOM 718 C C . THR A 1 95 ? 7.670 13.356 -13.507 1.00 58.72 95 THR A C 1
ATOM 720 O O . THR A 1 95 ? 8.395 13.926 -14.326 1.00 58.72 95 THR A O 1
ATOM 723 N N . PRO A 1 96 ? 7.296 12.082 -13.701 1.00 59.62 96 PRO A N 1
ATOM 724 C CA . PRO A 1 96 ? 7.613 11.416 -14.951 1.00 59.62 96 PRO A CA 1
ATOM 725 C C . PRO A 1 96 ? 6.743 12.077 -16.021 1.00 59.62 96 PRO A C 1
ATOM 727 O O . PRO A 1 96 ? 5.516 12.031 -15.929 1.00 59.62 96 PRO A O 1
ATOM 730 N N . ALA A 1 97 ? 7.365 12.725 -17.010 1.00 62.03 97 ALA A N 1
ATOM 731 C CA . ALA A 1 97 ? 6.722 13.506 -18.078 1.00 62.03 97 ALA A CA 1
ATOM 732 C C . ALA A 1 97 ? 5.880 12.650 -19.062 1.00 62.03 97 ALA A C 1
ATOM 734 O O . ALA A 1 97 ? 5.795 12.932 -20.254 1.00 62.03 97 ALA A O 1
ATOM 735 N N . CYS A 1 98 ? 5.268 11.569 -18.585 1.00 68.88 98 CYS A N 1
ATOM 736 C CA . CYS A 1 98 ? 4.504 10.590 -19.345 1.00 68.88 98 CYS A CA 1
ATOM 737 C C . CYS A 1 98 ? 3.198 11.160 -19.932 1.00 68.88 98 CYS A C 1
ATOM 739 O O . CYS A 1 98 ? 2.737 10.721 -20.980 1.00 68.88 98 CYS A O 1
ATOM 741 N N . LEU A 1 99 ? 2.601 12.172 -19.297 1.00 66.56 99 LEU A N 1
ATOM 742 C CA . LEU A 1 99 ? 1.312 12.740 -19.720 1.00 66.56 99 LEU A CA 1
ATOM 743 C C . LEU A 1 99 ? 1.450 13.966 -20.627 1.00 66.56 99 LEU A C 1
ATOM 745 O O . LEU A 1 99 ? 0.534 14.778 -20.738 1.00 66.56 99 LEU A O 1
ATOM 749 N N . GLY A 1 100 ? 2.606 14.084 -21.276 1.00 58.56 100 GLY A N 1
ATOM 750 C CA . GLY A 1 100 ? 2.886 15.126 -22.246 1.00 58.56 100 GLY A CA 1
ATOM 751 C C . GLY A 1 100 ? 2.970 16.526 -21.645 1.00 58.56 100 GLY A C 1
ATOM 752 O O . GLY A 1 100 ? 2.685 17.504 -22.328 1.00 58.56 100 GLY A O 1
ATOM 753 N N . LEU A 1 101 ? 3.317 16.632 -20.360 1.00 61.16 101 LEU A N 1
ATOM 754 C CA . LEU A 1 101 ? 3.530 17.892 -19.656 1.00 61.16 101 LEU A CA 1
ATOM 755 C C . LEU A 1 101 ? 4.877 17.836 -18.918 1.00 61.16 101 LEU A C 1
ATOM 757 O O . LEU A 1 101 ? 5.225 16.800 -18.352 1.00 61.16 101 LEU A O 1
ATOM 761 N N . SER A 1 102 ? 5.647 18.926 -18.938 1.00 63.88 102 SER A N 1
ATOM 762 C CA . SER A 1 102 ? 6.835 19.087 -18.094 1.00 63.88 102 SER A CA 1
ATOM 763 C C . SER A 1 102 ? 6.445 19.288 -16.625 1.00 63.88 102 SER A C 1
ATOM 765 O O . SER A 1 102 ? 5.282 19.533 -16.298 1.00 63.88 102 SER A O 1
ATOM 767 N N . ASP A 1 103 ? 7.433 19.268 -15.734 1.00 59.34 103 ASP A N 1
ATOM 768 C CA . ASP A 1 103 ? 7.295 19.590 -14.310 1.00 59.34 103 ASP A CA 1
ATOM 769 C C . ASP A 1 103 ? 6.806 21.032 -14.042 1.00 59.34 103 ASP A C 1
ATOM 771 O O . ASP A 1 103 ? 6.397 21.338 -12.924 1.00 59.34 103 ASP A O 1
ATOM 775 N N . GLN A 1 104 ? 6.774 21.897 -15.067 1.00 64.31 104 GLN A N 1
ATOM 776 C CA . GLN A 1 104 ? 6.162 23.239 -15.047 1.00 64.31 104 GLN A CA 1
ATOM 777 C C . GLN A 1 104 ? 4.802 23.307 -15.770 1.00 64.31 104 GLN A C 1
ATOM 779 O O . GLN A 1 104 ? 4.302 24.397 -16.051 1.00 64.31 104 GLN A O 1
ATOM 784 N N . GLY A 1 105 ? 4.212 22.164 -16.134 1.00 61.91 105 GLY A N 1
ATOM 785 C CA . GLY A 1 105 ? 2.906 22.102 -16.794 1.00 61.91 105 GLY A CA 1
ATOM 786 C C . GLY A 1 105 ? 2.896 22.570 -18.255 1.00 61.91 105 GLY A C 1
ATOM 787 O O . GLY A 1 105 ? 1.832 22.900 -18.774 1.00 61.91 105 GLY A O 1
ATOM 788 N N . ALA A 1 106 ? 4.051 22.622 -18.927 1.00 65.81 106 ALA A N 1
ATOM 789 C CA . ALA A 1 106 ? 4.132 22.932 -20.356 1.00 65.81 106 ALA A CA 1
ATOM 790 C C . ALA A 1 106 ? 4.007 21.659 -21.200 1.00 65.81 106 ALA A C 1
ATOM 792 O O . ALA A 1 106 ? 4.601 20.652 -20.838 1.00 65.81 106 ALA A O 1
ATOM 793 N N . GLU A 1 107 ? 3.302 21.709 -22.335 1.00 66.19 107 GLU A N 1
ATOM 794 C CA . GLU A 1 107 ? 3.230 20.583 -23.279 1.00 66.19 107 GLU A CA 1
ATOM 795 C C . GLU A 1 107 ? 4.637 20.100 -23.671 1.00 66.19 107 GLU A C 1
ATOM 797 O O . GLU A 1 107 ? 5.459 20.864 -24.178 1.00 66.19 107 GLU A O 1
ATOM 802 N N . ASN A 1 108 ? 4.916 18.827 -23.407 1.00 67.62 108 ASN A N 1
ATOM 803 C CA . ASN A 1 108 ? 6.131 18.125 -23.788 1.00 67.62 108 ASN A CA 1
ATOM 804 C C . ASN A 1 108 ? 5.705 16.932 -24.645 1.00 67.62 108 ASN A C 1
ATOM 806 O O . ASN A 1 108 ? 4.939 16.098 -24.185 1.00 67.62 108 ASN A O 1
ATOM 810 N N . ASP A 1 109 ? 6.171 16.835 -25.888 1.00 56.75 109 ASP A N 1
ATOM 811 C CA . ASP A 1 109 ? 5.911 15.678 -26.761 1.00 56.75 109 ASP A CA 1
ATOM 812 C C . ASP A 1 109 ? 6.822 14.498 -26.368 1.00 56.75 109 ASP A C 1
ATOM 814 O O . ASP A 1 109 ? 7.575 13.942 -27.169 1.00 56.75 109 ASP A O 1
ATOM 818 N N . SER A 1 110 ? 6.836 14.167 -25.077 1.00 65.88 110 SER A N 1
ATOM 819 C CA . SER A 1 110 ? 7.525 13.005 -24.545 1.00 65.88 110 SER A CA 1
ATOM 820 C C . SER A 1 110 ? 6.668 11.778 -24.820 1.00 65.88 110 SER A C 1
ATOM 822 O O . SER A 1 110 ? 5.596 11.597 -24.244 1.00 65.88 110 SER A O 1
ATOM 824 N N . SER A 1 111 ? 7.152 10.902 -25.703 1.00 65.12 111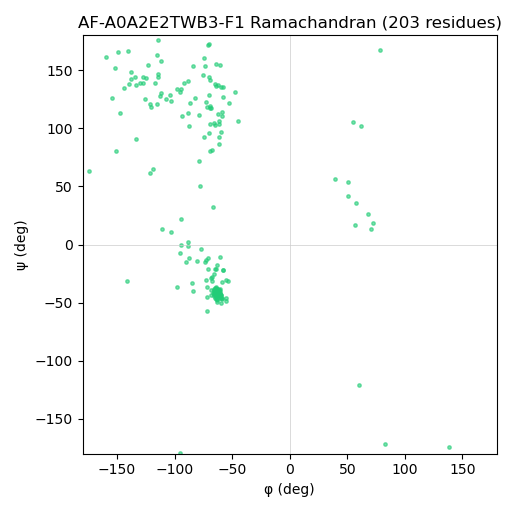 SER A N 1
ATOM 825 C CA . SER A 1 111 ? 6.571 9.573 -25.858 1.00 65.12 111 SER A CA 1
ATOM 826 C C . SER A 1 111 ? 6.657 8.847 -24.518 1.00 65.12 111 SER A C 1
ATOM 828 O O . SER A 1 111 ? 7.760 8.553 -24.053 1.00 65.12 111 SER A O 1
ATOM 830 N N . CYS A 1 112 ? 5.515 8.559 -23.897 1.00 79.00 112 CYS A N 1
ATOM 831 C CA . CYS A 1 112 ? 5.496 7.707 -22.723 1.00 79.00 112 CYS A CA 1
ATOM 832 C C . CYS A 1 112 ? 5.710 6.256 -23.150 1.00 79.00 112 CYS A C 1
ATOM 834 O O . CYS A 1 112 ? 4.778 5.557 -23.553 1.00 79.00 112 CYS A O 1
ATOM 836 N N . ASP A 1 113 ? 6.972 5.836 -23.142 1.00 85.19 113 ASP A N 1
ATOM 837 C CA . ASP A 1 113 ? 7.308 4.431 -23.292 1.00 85.19 113 ASP A CA 1
ATOM 838 C C . ASP A 1 113 ? 6.901 3.637 -22.039 1.00 85.19 113 ASP A C 1
ATOM 840 O O . ASP A 1 113 ? 6.442 4.178 -21.028 1.00 85.19 113 ASP A O 1
ATOM 844 N N . ALA A 1 114 ? 7.026 2.314 -22.122 1.00 89.56 114 ALA A N 1
ATOM 845 C CA . ALA A 1 114 ? 6.637 1.417 -21.041 1.00 89.56 114 ALA A CA 1
ATOM 846 C C . ALA A 1 114 ? 7.396 1.712 -19.730 1.00 89.56 114 ALA A C 1
ATOM 848 O O . ALA A 1 114 ? 6.828 1.585 -18.645 1.00 89.56 114 ALA A O 1
ATOM 849 N N . THR A 1 115 ? 8.644 2.171 -19.818 1.00 89.25 115 THR A N 1
ATOM 850 C CA . THR A 1 115 ? 9.471 2.513 -18.659 1.00 89.25 115 THR A CA 1
ATOM 851 C C . THR A 1 115 ? 8.983 3.802 -17.997 1.00 89.25 115 THR A C 1
ATOM 853 O O . THR A 1 115 ? 8.800 3.843 -16.778 1.00 89.25 115 THR A O 1
ATOM 856 N N . ALA A 1 116 ? 8.690 4.837 -18.787 1.00 86.12 116 ALA A N 1
ATOM 857 C CA . ALA A 1 116 ? 8.124 6.092 -18.301 1.00 86.12 116 ALA A CA 1
ATOM 858 C C . ALA A 1 116 ? 6.732 5.898 -17.668 1.00 86.12 116 ALA A C 1
ATOM 860 O O . ALA A 1 116 ? 6.455 6.503 -16.630 1.00 86.12 116 ALA A O 1
ATOM 861 N N . MET A 1 117 ? 5.894 5.018 -18.236 1.00 88.19 117 MET A N 1
ATOM 862 C CA . MET A 1 117 ? 4.597 4.629 -17.656 1.00 88.19 117 MET A CA 1
ATOM 863 C C . MET A 1 117 ? 4.766 4.033 -16.253 1.00 88.19 117 MET A C 1
ATOM 865 O O . MET A 1 117 ? 4.052 4.413 -15.332 1.00 88.19 117 MET A O 1
ATOM 869 N N . ALA A 1 118 ? 5.729 3.128 -16.062 1.00 91.44 118 ALA A N 1
ATOM 870 C CA . ALA A 1 118 ? 5.936 2.465 -14.775 1.00 91.44 118 ALA A CA 1
ATOM 871 C C . ALA A 1 118 ? 6.445 3.409 -13.678 1.00 91.44 118 ALA A C 1
ATOM 873 O O . ALA A 1 118 ? 5.998 3.331 -12.532 1.00 91.44 118 ALA A O 1
ATOM 874 N N . LEU A 1 119 ? 7.346 4.333 -14.029 1.00 88.44 119 LEU A N 1
ATOM 875 C CA . LEU A 1 119 ? 7.782 5.384 -13.107 1.00 88.44 119 LEU A CA 1
ATOM 876 C C . LEU A 1 119 ? 6.609 6.292 -12.720 1.00 88.44 119 LEU A C 1
ATOM 878 O O . LEU A 1 119 ? 6.469 6.652 -11.551 1.00 88.44 119 LEU A O 1
ATOM 882 N N . PHE A 1 120 ? 5.750 6.633 -13.686 1.00 87.12 120 PHE A N 1
ATOM 883 C CA . PHE A 1 120 ? 4.547 7.428 -13.451 1.00 87.12 120 PHE A CA 1
ATOM 884 C C . PHE A 1 120 ? 3.550 6.715 -12.530 1.00 87.12 120 PHE A C 1
ATOM 886 O O . PHE A 1 120 ? 3.099 7.301 -11.546 1.00 87.12 120 PHE A O 1
ATOM 893 N N . ASP A 1 121 ? 3.269 5.439 -12.790 1.00 91.31 121 ASP A N 1
ATOM 894 C CA . ASP A 1 121 ? 2.412 4.606 -11.946 1.00 91.31 121 ASP A CA 1
ATOM 895 C C . ASP A 1 121 ? 2.896 4.576 -10.497 1.00 91.31 121 ASP A C 1
ATOM 897 O O . ASP A 1 121 ? 2.107 4.750 -9.563 1.00 91.31 121 ASP A O 1
ATOM 901 N N . PHE A 1 122 ? 4.202 4.377 -10.299 1.00 91.00 122 PHE A N 1
ATOM 902 C CA . PHE A 1 122 ? 4.790 4.369 -8.967 1.00 91.00 122 PHE A CA 1
ATOM 903 C C . PHE A 1 122 ? 4.681 5.736 -8.284 1.00 91.00 122 PHE A C 1
ATOM 905 O O . PHE A 1 122 ? 4.318 5.805 -7.109 1.00 91.00 122 PHE A O 1
ATOM 912 N N . TYR A 1 123 ? 4.943 6.819 -9.016 1.00 88.19 123 TYR A N 1
ATOM 913 C CA . TYR A 1 123 ? 4.815 8.185 -8.515 1.00 88.19 123 TYR A CA 1
ATOM 914 C C . TYR A 1 123 ? 3.386 8.502 -8.048 1.00 88.19 123 TYR A C 1
ATOM 916 O O . TYR A 1 123 ? 3.190 8.961 -6.919 1.00 88.19 123 TYR A O 1
ATOM 924 N N . GLU A 1 124 ? 2.376 8.217 -8.875 1.00 88.00 124 GLU A N 1
ATOM 925 C CA . GLU A 1 124 ? 0.973 8.429 -8.506 1.00 88.00 124 GLU A CA 1
ATOM 926 C C . GLU A 1 124 ? 0.580 7.609 -7.280 1.00 88.00 124 GLU A C 1
ATOM 928 O O . GLU A 1 124 ? -0.035 8.125 -6.345 1.00 88.00 124 GLU A O 1
ATOM 933 N N . TRP A 1 125 ? 0.962 6.335 -7.258 1.00 92.56 125 TRP A N 1
ATOM 934 C CA . TRP A 1 125 ? 0.642 5.442 -6.156 1.00 92.56 125 TRP A CA 1
ATOM 935 C C . TRP A 1 125 ? 1.276 5.888 -4.835 1.00 92.56 125 TRP A C 1
ATOM 937 O O . TRP A 1 125 ? 0.613 5.888 -3.794 1.00 92.56 125 TRP A O 1
ATOM 947 N N . GLN A 1 126 ? 2.527 6.350 -4.867 1.00 90.00 126 GLN A N 1
ATOM 948 C CA . GLN A 1 126 ? 3.193 6.904 -3.688 1.00 90.00 126 GLN A CA 1
ATOM 949 C C . GLN A 1 126 ? 2.502 8.175 -3.188 1.00 90.00 126 GLN A C 1
ATOM 951 O O . GLN A 1 126 ? 2.304 8.317 -1.979 1.00 90.00 126 GLN A O 1
ATOM 956 N N . ASN A 1 127 ? 2.070 9.058 -4.094 1.00 88.25 127 ASN A N 1
ATOM 957 C CA . ASN A 1 127 ? 1.290 10.244 -3.736 1.00 88.25 127 ASN A CA 1
ATOM 958 C C . ASN A 1 127 ? -0.060 9.874 -3.104 1.00 88.25 127 ASN A C 1
ATOM 960 O O . ASN A 1 127 ? -0.465 10.498 -2.128 1.00 88.25 127 ASN A O 1
ATOM 964 N N . LEU A 1 128 ? -0.738 8.829 -3.588 1.00 90.44 128 LEU A N 1
ATOM 965 C CA . LEU A 1 128 ? -1.975 8.342 -2.969 1.00 90.44 128 LEU A CA 1
ATOM 966 C C . LEU A 1 128 ? -1.736 7.827 -1.542 1.00 90.44 128 LEU A C 1
ATOM 968 O O . LEU A 1 128 ? -2.537 8.088 -0.640 1.00 90.44 128 LEU A O 1
ATOM 972 N N . ILE A 1 129 ? -0.633 7.114 -1.312 1.00 92.88 129 ILE A N 1
ATOM 973 C CA . ILE A 1 129 ? -0.305 6.538 -0.003 1.00 92.88 129 ILE A CA 1
ATOM 974 C C . ILE A 1 129 ? 0.106 7.615 1.002 1.00 92.88 129 ILE A C 1
ATOM 976 O O . ILE A 1 129 ? -0.485 7.705 2.082 1.00 92.88 129 ILE A O 1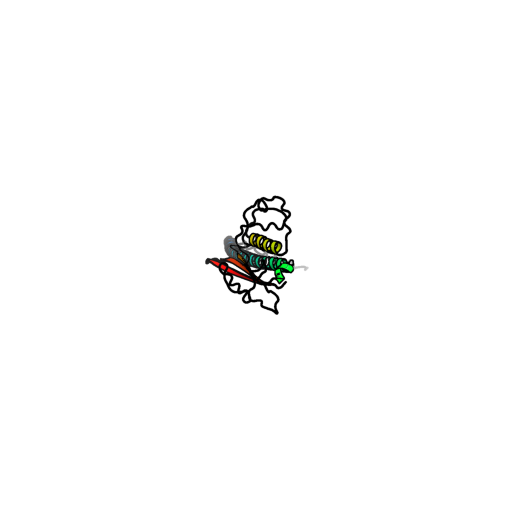
ATOM 980 N N . ALA A 1 130 ? 1.130 8.398 0.661 1.00 88.12 130 ALA A N 1
ATOM 981 C CA . ALA A 1 130 ? 1.809 9.320 1.571 1.00 88.12 130 ALA A CA 1
ATOM 982 C C . ALA A 1 130 ? 1.269 10.758 1.502 1.00 88.12 130 ALA A C 1
ATOM 984 O O . ALA A 1 130 ? 1.624 11.589 2.342 1.00 88.12 130 ALA A O 1
ATOM 985 N N . GLY A 1 131 ? 0.380 11.039 0.549 1.00 88.31 131 GLY A N 1
ATOM 986 C CA . GLY A 1 131 ? -0.063 12.385 0.219 1.00 88.31 131 GLY A CA 1
ATOM 987 C C . GLY A 1 131 ? 0.970 13.123 -0.628 1.00 88.31 131 GLY A C 1
ATOM 988 O O . GLY A 1 131 ? 2.128 12.721 -0.741 1.00 88.31 131 GLY A O 1
ATOM 989 N N . SER A 1 132 ? 0.550 14.244 -1.199 1.00 85.38 132 SER A N 1
ATOM 990 C CA . SER A 1 132 ? 1.406 15.121 -1.992 1.00 85.38 132 SER A CA 1
ATOM 991 C C . SER A 1 132 ? 1.141 16.585 -1.661 1.00 85.38 132 SER A C 1
ATOM 993 O O . SER A 1 132 ? 0.024 16.989 -1.326 1.00 85.38 132 SER A O 1
ATOM 995 N N . THR A 1 133 ? 2.175 17.415 -1.756 1.00 83.94 133 THR A N 1
ATOM 996 C CA . THR A 1 133 ? 2.002 18.873 -1.795 1.00 83.94 133 THR A CA 1
ATOM 997 C C . THR A 1 133 ? 1.469 19.287 -3.158 1.00 83.94 133 THR A C 1
ATOM 999 O O . THR A 1 133 ? 1.619 18.547 -4.116 1.00 83.94 133 THR A O 1
ATOM 1002 N N . SER A 1 134 ? 0.871 20.467 -3.298 1.00 80.69 134 SER A N 1
ATOM 1003 C CA . SER A 1 134 ? 0.488 20.952 -4.628 1.00 80.69 134 SER A CA 1
ATOM 1004 C C . SER A 1 134 ? 1.728 21.165 -5.495 1.00 80.69 134 SER A C 1
ATOM 1006 O O . SER A 1 134 ? 2.705 21.752 -5.028 1.00 80.69 134 SER A O 1
ATOM 1008 N N . THR A 1 135 ? 1.657 20.738 -6.748 1.00 73.81 135 THR A N 1
ATOM 1009 C CA . THR A 1 135 ? 2.584 21.130 -7.817 1.00 73.81 135 THR A CA 1
ATOM 1010 C C . THR A 1 135 ? 1.794 21.930 -8.846 1.00 73.81 135 THR A C 1
ATOM 1012 O O . THR A 1 135 ? 0.572 22.058 -8.734 1.00 73.81 135 THR A O 1
ATOM 1015 N N . ASP A 1 136 ? 2.469 22.447 -9.867 1.00 69.19 136 ASP A N 1
ATOM 1016 C CA . ASP A 1 136 ? 1.789 23.085 -10.998 1.00 69.19 136 ASP A CA 1
ATOM 1017 C C . ASP A 1 136 ? 0.910 22.087 -11.781 1.00 69.19 136 ASP A C 1
ATOM 1019 O O . ASP A 1 136 ? -0.034 22.490 -12.459 1.00 69.19 136 ASP A O 1
ATOM 1023 N N . TRP A 1 137 ? 1.180 20.781 -11.649 1.00 67.75 137 TRP A N 1
ATOM 1024 C CA . TRP A 1 137 ? 0.487 19.711 -12.365 1.00 67.75 137 TRP A CA 1
ATOM 1025 C C . TRP A 1 137 ? -0.636 19.037 -11.557 1.00 67.75 137 TRP A C 1
ATOM 1027 O O . TRP A 1 137 ? -1.680 18.707 -12.121 1.00 67.75 137 TRP A O 1
ATOM 1037 N N . HIS A 1 138 ? -0.467 18.855 -10.240 1.00 71.12 138 HIS A N 1
ATOM 1038 C CA . HIS A 1 138 ? -1.463 18.194 -9.390 1.00 71.12 138 HIS A CA 1
ATOM 1039 C C . HIS A 1 138 ? -1.854 19.024 -8.153 1.00 71.12 138 HIS A C 1
ATOM 1041 O O . HIS A 1 138 ? -1.006 19.672 -7.522 1.00 71.12 138 HIS A O 1
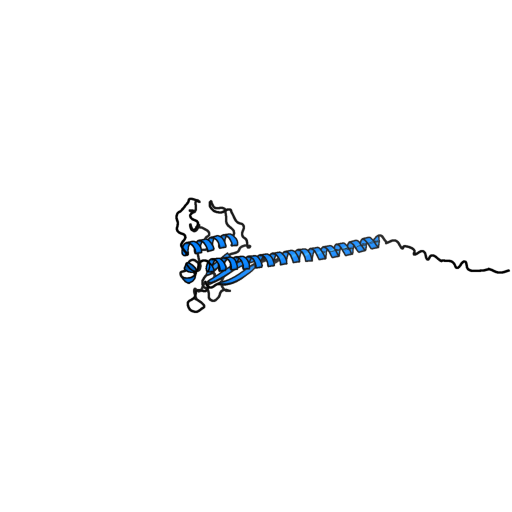ATOM 1047 N N . PRO A 1 139 ? -3.130 18.983 -7.727 1.00 80.31 139 PRO A N 1
ATOM 1048 C CA . PRO A 1 139 ? -3.510 19.533 -6.434 1.00 80.31 139 PRO A CA 1
ATOM 1049 C C . PRO A 1 139 ? -2.832 18.750 -5.304 1.00 8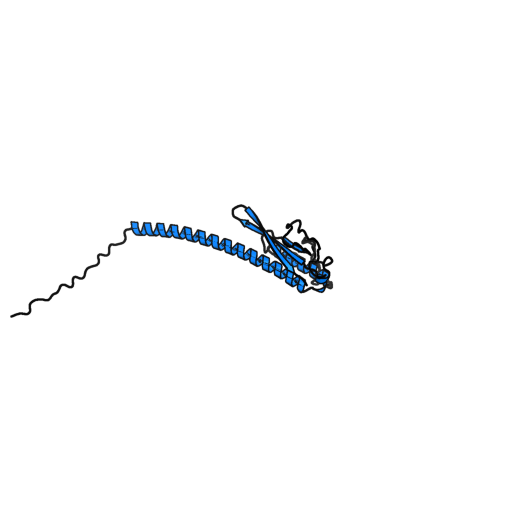0.31 139 PRO A C 1
ATOM 1051 O O . PRO A 1 139 ? -2.499 17.575 -5.452 1.00 80.31 139 PRO A O 1
ATOM 1054 N N . ALA A 1 140 ? -2.663 19.400 -4.151 1.00 84.56 140 ALA A N 1
ATOM 1055 C CA . ALA A 1 140 ? -2.239 18.695 -2.949 1.00 84.56 140 ALA A CA 1
ATOM 1056 C C . ALA A 1 140 ? -3.241 17.578 -2.624 1.00 84.56 140 ALA A C 1
ATOM 1058 O O . ALA A 1 140 ? -4.456 17.803 -2.650 1.00 84.56 140 ALA A O 1
ATOM 1059 N N . SER A 1 141 ? -2.733 1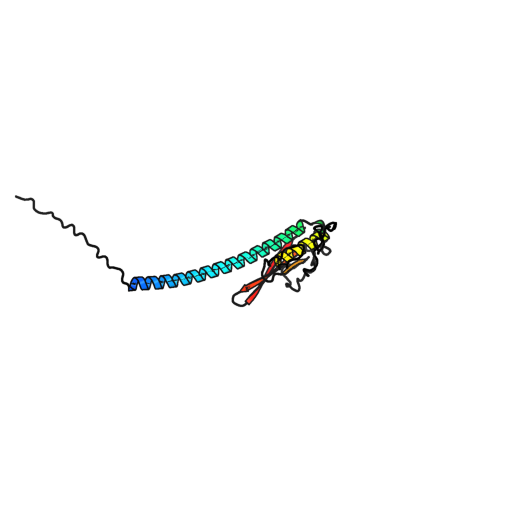6.400 -2.282 1.00 86.88 141 SER A N 1
ATOM 1060 C CA . SER A 1 141 ? -3.539 15.259 -1.854 1.00 86.88 141 SER A CA 1
ATOM 1061 C C . SER A 1 141 ? -3.190 14.885 -0.417 1.00 86.88 141 SER A C 1
ATOM 1063 O O . SER A 1 141 ? -2.032 14.924 -0.002 1.00 86.88 141 SER A O 1
ATOM 1065 N N . ALA A 1 142 ? -4.205 14.566 0.384 1.00 88.62 142 ALA A N 1
ATOM 1066 C CA . ALA A 1 142 ? -3.978 14.069 1.734 1.00 88.62 142 ALA A CA 1
ATOM 1067 C C . ALA A 1 142 ? -3.516 12.608 1.680 1.00 88.62 142 ALA A C 1
ATOM 1069 O O . ALA A 1 142 ? -3.987 11.843 0.840 1.00 88.62 142 ALA A O 1
ATOM 1070 N N . ALA A 1 143 ? -2.647 12.214 2.612 1.00 89.75 143 ALA A N 1
ATOM 1071 C CA . ALA A 1 143 ? -2.255 10.820 2.768 1.00 89.75 143 ALA A CA 1
ATOM 1072 C C . ALA A 1 143 ? -3.483 9.941 3.028 1.00 89.75 143 ALA A C 1
ATOM 1074 O O . ALA A 1 143 ? -4.256 10.202 3.957 1.00 89.75 143 ALA A O 1
ATOM 1075 N N . THR A 1 144 ? -3.643 8.884 2.233 1.00 92.00 144 THR A N 1
ATOM 1076 C CA . THR A 1 144 ? -4.752 7.936 2.404 1.00 92.00 144 THR A CA 1
ATOM 1077 C C . THR A 1 144 ? -4.548 7.049 3.633 1.00 92.00 144 THR A C 1
ATOM 1079 O O . THR A 1 144 ? -5.516 6.630 4.272 1.00 92.00 144 THR A O 1
ATOM 1082 N N . LEU A 1 145 ? -3.289 6.772 3.988 1.00 92.06 145 LEU A N 1
ATOM 1083 C CA . LEU A 1 145 ? -2.921 5.939 5.129 1.00 92.06 145 LEU A CA 1
ATOM 1084 C C . LEU A 1 145 ? -1.972 6.689 6.086 1.00 92.06 145 LEU A C 1
ATOM 1086 O O . LEU A 1 145 ? -1.093 7.426 5.632 1.00 92.06 145 LEU A O 1
ATOM 1090 N N . PRO A 1 146 ? -2.085 6.500 7.416 1.00 90.25 146 PRO A N 1
ATOM 1091 C CA . PRO A 1 146 ? -1.246 7.220 8.374 1.00 90.25 146 PRO A CA 1
ATOM 1092 C C . PRO A 1 146 ? 0.223 6.775 8.329 1.00 90.25 146 PRO A C 1
ATOM 1094 O O . PRO A 1 146 ? 0.546 5.624 8.642 1.00 90.25 146 PRO A O 1
ATOM 1097 N N . SER A 1 147 ? 1.119 7.716 8.006 1.00 88.69 147 SER A N 1
ATOM 1098 C CA . SER A 1 147 ? 2.577 7.499 7.937 1.00 88.69 147 SER A CA 1
ATOM 1099 C C . SER A 1 147 ? 2.952 6.279 7.096 1.00 88.69 147 SER A C 1
ATOM 1101 O O . SER A 1 147 ? 3.785 5.463 7.496 1.00 88.69 147 SER A O 1
ATOM 1103 N N . ALA A 1 148 ? 2.274 6.123 5.964 1.00 91.81 148 ALA A N 1
ATOM 1104 C CA . ALA A 1 148 ? 2.439 4.956 5.130 1.00 91.81 148 ALA A CA 1
ATOM 1105 C C . ALA A 1 148 ? 3.635 5.065 4.182 1.00 91.81 148 ALA A C 1
ATOM 1107 O O . ALA A 1 148 ? 4.084 6.152 3.821 1.00 91.81 148 ALA A O 1
ATOM 1108 N N . SER A 1 149 ? 4.163 3.908 3.803 1.00 92.12 149 SER A N 1
ATOM 1109 C CA . SER A 1 149 ? 5.283 3.769 2.880 1.00 92.12 149 SER A CA 1
ATOM 1110 C C . SER A 1 149 ? 5.060 2.532 2.029 1.00 92.12 149 SER A C 1
ATOM 1112 O O . SER A 1 149 ? 4.696 1.482 2.558 1.00 92.12 149 SER A O 1
ATOM 1114 N N . GLY A 1 150 ? 5.271 2.663 0.725 1.00 93.38 150 GLY A N 1
ATOM 1115 C CA . GLY A 1 150 ? 5.107 1.586 -0.233 1.00 93.38 150 GLY A CA 1
ATOM 1116 C C . GLY A 1 150 ? 6.371 1.320 -1.045 1.00 93.38 150 GLY A C 1
ATOM 1117 O O . GLY A 1 150 ? 7.212 2.204 -1.236 1.00 93.38 150 GLY A O 1
ATOM 1118 N N . VAL A 1 151 ? 6.508 0.088 -1.532 1.00 94.19 151 VAL A N 1
ATOM 1119 C CA . VAL A 1 151 ? 7.453 -0.274 -2.595 1.00 94.19 151 VAL A CA 1
ATOM 1120 C C . VAL A 1 151 ? 6.951 -1.452 -3.394 1.00 94.19 151 VAL A C 1
ATOM 1122 O O . VAL A 1 151 ? 6.252 -2.323 -2.880 1.00 94.19 151 VAL A O 1
ATOM 1125 N N . VAL A 1 152 ? 7.377 -1.482 -4.644 1.00 95.31 152 VAL A N 1
ATOM 1126 C CA . VAL A 1 152 ? 7.269 -2.637 -5.517 1.00 95.31 152 VAL A CA 1
ATOM 1127 C C . VAL A 1 152 ? 8.681 -3.136 -5.758 1.00 95.31 152 VAL A C 1
ATOM 1129 O O . VAL A 1 152 ? 9.563 -2.336 -6.056 1.00 95.31 152 VAL A O 1
ATOM 1132 N N . CYS A 1 153 ? 8.931 -4.428 -5.590 1.00 93.19 153 CYS A N 1
ATOM 1133 C CA . CYS A 1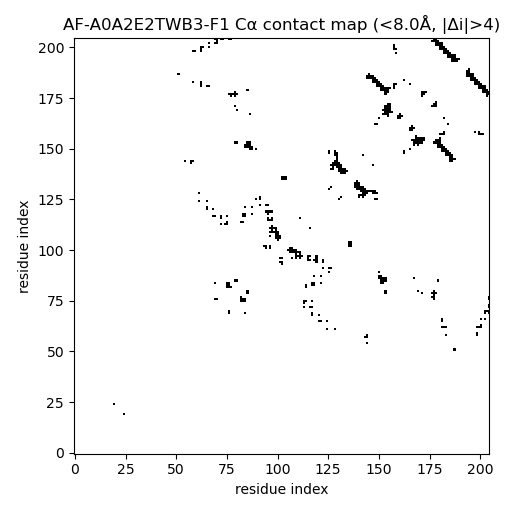 153 ? 10.200 -5.022 -5.993 1.00 93.19 153 CYS A CA 1
ATOM 1134 C C . CYS A 1 153 ? 10.090 -6.528 -6.176 1.00 93.19 153 CYS A C 1
ATOM 1136 O O . CYS A 1 153 ? 9.157 -7.154 -5.684 1.00 93.19 153 CYS A O 1
ATOM 1138 N N . ILE A 1 154 ? 11.040 -7.115 -6.897 1.00 93.25 154 ILE A N 1
ATOM 1139 C CA . ILE A 1 154 ? 11.162 -8.569 -6.973 1.00 93.25 154 ILE A CA 1
ATOM 1140 C C . ILE A 1 154 ? 11.709 -9.073 -5.647 1.00 93.25 154 ILE A C 1
ATOM 1142 O O . ILE A 1 154 ? 12.778 -8.646 -5.201 1.00 93.25 154 ILE A O 1
ATOM 1146 N N . ASP A 1 155 ? 10.943 -9.967 -5.038 1.00 92.81 155 ASP A N 1
ATOM 1147 C CA . ASP A 1 155 ? 11.237 -10.507 -3.725 1.00 92.81 155 ASP A CA 1
ATOM 1148 C C . ASP A 1 155 ? 10.604 -11.892 -3.546 1.00 92.81 155 ASP A C 1
ATOM 1150 O O . ASP A 1 155 ? 9.394 -12.060 -3.737 1.00 92.81 155 ASP A O 1
ATOM 1154 N N . SER A 1 156 ? 11.420 -12.878 -3.171 1.00 89.31 156 SER A N 1
ATOM 1155 C CA . SER A 1 156 ? 10.949 -14.228 -2.846 1.00 89.31 156 SER A CA 1
ATOM 1156 C C . SER A 1 156 ? 10.387 -14.355 -1.422 1.00 89.31 156 SER A C 1
ATOM 1158 O O . SER A 1 156 ? 9.684 -15.325 -1.120 1.00 89.31 156 SER A O 1
ATOM 1160 N N . THR A 1 157 ? 10.638 -13.365 -0.563 1.00 91.62 157 THR A N 1
ATOM 1161 C CA . THR A 1 157 ? 10.235 -13.296 0.849 1.00 91.62 157 THR A CA 1
ATOM 1162 C C . THR A 1 157 ? 9.368 -12.060 1.145 1.00 91.62 157 THR A C 1
ATOM 1164 O O . THR A 1 157 ? 9.702 -11.256 2.009 1.00 91.62 157 THR A O 1
ATOM 1167 N N . PRO A 1 158 ? 8.179 -11.923 0.523 1.00 90.94 158 PRO A N 1
ATOM 1168 C CA . PRO A 1 158 ? 7.408 -10.672 0.487 1.00 90.94 158 PRO A CA 1
ATOM 1169 C C . PRO A 1 158 ? 7.023 -10.079 1.854 1.00 90.94 158 PRO A C 1
ATOM 1171 O O . PRO A 1 158 ? 6.731 -8.887 1.938 1.00 90.94 158 PRO A O 1
ATOM 1174 N N . GLU A 1 159 ? 6.986 -10.882 2.919 1.00 92.69 159 GLU A N 1
ATOM 1175 C CA . GLU A 1 159 ? 6.603 -10.461 4.276 1.00 92.69 159 GLU A CA 1
ATOM 1176 C C . GLU A 1 159 ? 7.768 -9.923 5.125 1.00 92.69 159 GLU A C 1
ATOM 1178 O O . GLU A 1 159 ? 7.559 -9.562 6.282 1.00 92.69 159 GLU A O 1
ATOM 1183 N N . ASP A 1 160 ? 8.985 -9.841 4.585 1.00 93.75 160 ASP A N 1
ATOM 1184 C CA . ASP A 1 160 ? 10.151 -9.348 5.314 1.00 93.75 160 ASP A CA 1
ATOM 1185 C C . ASP A 1 160 ? 10.441 -7.850 5.074 1.00 93.75 160 ASP A C 1
ATOM 1187 O O . ASP A 1 160 ? 9.729 -7.135 4.353 1.00 93.75 160 ASP A O 1
ATOM 1191 N N . GLY A 1 161 ? 11.511 -7.369 5.711 1.00 93.31 161 GLY A N 1
ATOM 1192 C CA . GLY A 1 161 ? 11.988 -6.000 5.572 1.00 93.31 161 GLY A CA 1
ATOM 1193 C C . GLY A 1 161 ? 11.265 -4.984 6.458 1.00 93.31 161 GLY A C 1
ATOM 1194 O O . GLY A 1 161 ? 10.512 -5.302 7.377 1.00 93.31 161 GLY A O 1
ATOM 1195 N N . THR A 1 162 ? 11.569 -3.714 6.213 1.00 93.56 162 THR A N 1
ATOM 1196 C CA . THR A 1 162 ? 10.993 -2.559 6.906 1.00 93.56 162 THR A CA 1
ATOM 1197 C C . THR A 1 162 ? 10.729 -1.431 5.909 1.00 93.56 162 THR A C 1
ATOM 1199 O O . THR A 1 162 ? 11.305 -1.436 4.815 1.00 93.56 162 THR A O 1
ATOM 1202 N N . PRO A 1 163 ? 9.957 -0.395 6.292 1.00 90.69 163 PRO A N 1
ATOM 1203 C CA . PRO A 1 163 ? 9.799 0.794 5.468 1.00 90.69 163 PRO A CA 1
ATOM 1204 C C . PRO A 1 163 ? 11.122 1.437 5.056 1.00 90.69 163 PRO A C 1
ATOM 1206 O O . PRO A 1 163 ? 11.179 2.004 3.983 1.00 90.69 163 PRO A O 1
ATOM 1209 N N . ALA A 1 164 ? 12.194 1.370 5.849 1.00 89.94 164 ALA A N 1
ATOM 1210 C CA . ALA A 1 164 ? 13.485 1.949 5.456 1.00 89.94 164 ALA A CA 1
ATOM 1211 C C . ALA A 1 164 ? 14.329 0.992 4.597 1.00 89.94 164 ALA A C 1
ATOM 1213 O O . ALA A 1 164 ? 15.071 1.429 3.723 1.00 89.94 164 ALA A O 1
ATOM 1214 N N . THR A 1 165 ? 14.220 -0.312 4.855 1.00 92.56 165 THR A N 1
ATOM 1215 C CA . THR A 1 165 ? 15.032 -1.365 4.233 1.00 92.56 165 THR A CA 1
ATOM 1216 C C . THR A 1 165 ? 14.118 -2.505 3.789 1.00 92.56 165 THR A C 1
ATOM 1218 O O . THR A 1 165 ? 13.858 -3.421 4.573 1.00 92.56 165 THR A O 1
ATOM 1221 N N . PRO A 1 166 ? 13.609 -2.479 2.551 1.00 92.56 166 PRO A N 1
ATOM 1222 C CA . PRO A 1 166 ? 12.485 -3.332 2.161 1.00 92.56 166 PRO A CA 1
ATOM 1223 C C . PRO A 1 166 ? 12.854 -4.786 1.905 1.00 92.56 166 PRO A C 1
ATOM 1225 O O . PRO A 1 166 ? 11.962 -5.570 1.618 1.00 92.56 166 PRO A O 1
ATOM 1228 N N . ALA A 1 167 ? 14.147 -5.115 1.989 1.00 94.12 167 ALA A N 1
ATOM 1229 C CA . ALA A 1 167 ? 14.689 -6.455 1.791 1.00 94.12 167 ALA A CA 1
ATOM 1230 C C . ALA A 1 167 ? 14.354 -7.080 0.421 1.00 94.12 167 ALA A C 1
ATOM 1232 O O . ALA A 1 167 ? 14.197 -8.282 0.300 1.00 94.12 167 ALA A O 1
ATOM 1233 N N . CYS A 1 168 ? 14.308 -6.261 -0.634 1.00 92.31 168 CYS A N 1
ATOM 1234 C CA . CYS A 1 168 ? 14.176 -6.748 -2.007 1.00 92.31 168 CYS A CA 1
ATOM 1235 C C . CYS A 1 168 ? 15.386 -7.620 -2.387 1.00 92.31 168 CYS A C 1
ATOM 1237 O O . CYS A 1 168 ? 16.502 -7.103 -2.493 1.00 92.31 168 CYS A O 1
ATOM 1239 N N . ASP A 1 169 ? 15.176 -8.922 -2.581 1.00 91.31 169 ASP A N 1
ATOM 1240 C CA . ASP A 1 169 ? 16.246 -9.886 -2.871 1.00 91.31 169 ASP A CA 1
ATOM 1241 C C . ASP A 1 169 ? 16.538 -10.058 -4.378 1.00 91.31 169 ASP A C 1
ATOM 1243 O O . ASP A 1 169 ? 17.596 -10.570 -4.749 1.00 91.31 169 ASP A O 1
ATOM 1247 N N . GLY A 1 170 ? 15.636 -9.598 -5.255 1.00 88.69 170 GLY A N 1
ATOM 1248 C CA . GLY A 1 170 ? 15.770 -9.704 -6.709 1.00 88.69 170 GLY A CA 1
ATOM 1249 C C . GLY A 1 170 ? 15.615 -11.126 -7.263 1.00 88.69 170 GLY A C 1
ATOM 1250 O O . GLY A 1 170 ? 15.959 -11.367 -8.424 1.00 88.69 170 GLY A O 1
ATOM 1251 N N . VAL A 1 171 ? 15.115 -12.075 -6.468 1.00 86.44 171 VAL A N 1
ATOM 1252 C CA . VAL A 1 171 ? 14.990 -13.487 -6.845 1.00 86.44 171 VAL A CA 1
ATOM 1253 C C . VAL A 1 171 ? 13.649 -13.753 -7.530 1.00 86.44 171 VAL A C 1
ATOM 1255 O O . VAL A 1 171 ? 12.578 -13.722 -6.925 1.00 86.44 171 VAL A O 1
ATOM 1258 N N . VAL A 1 172 ? 13.709 -14.092 -8.819 1.00 75.88 172 VAL A N 1
ATOM 1259 C CA . VAL A 1 172 ? 12.537 -14.473 -9.619 1.00 75.88 172 VAL A CA 1
ATOM 1260 C C . VAL A 1 172 ? 11.986 -15.821 -9.139 1.00 75.88 172 VAL A C 1
ATOM 1262 O O . VAL A 1 172 ? 12.669 -16.840 -9.213 1.00 75.88 172 VAL A O 1
ATOM 1265 N N . SER A 1 173 ? 10.749 -15.846 -8.637 1.00 65.75 173 SER A N 1
ATOM 1266 C CA . SER A 1 173 ? 10.249 -16.994 -7.865 1.00 65.75 173 SER A CA 1
ATOM 1267 C C . SER A 1 173 ? 9.613 -18.124 -8.694 1.00 65.75 173 SER A C 1
ATOM 1269 O O . SER A 1 173 ? 9.374 -19.199 -8.147 1.00 65.75 173 SER A O 1
ATOM 1271 N N . VAL A 1 174 ? 9.329 -17.939 -9.997 1.00 66.00 174 VAL A N 1
ATOM 1272 C CA . VAL A 1 174 ? 8.649 -18.969 -10.818 1.00 66.00 174 VAL A CA 1
ATOM 1273 C C . VAL A 1 174 ? 9.113 -18.957 -12.285 1.00 66.00 174 VAL A C 1
ATOM 1275 O O . VAL A 1 174 ? 8.800 -18.028 -13.020 1.00 66.00 174 VAL A O 1
ATOM 1278 N N . THR A 1 175 ? 9.805 -20.014 -12.742 1.00 68.56 175 THR A N 1
ATOM 1279 C CA . THR A 1 175 ? 10.069 -20.337 -14.173 1.00 68.56 175 THR A CA 1
ATOM 1280 C C . THR A 1 175 ? 10.378 -19.132 -15.085 1.00 68.56 175 THR A C 1
ATOM 1282 O O . THR A 1 175 ? 9.659 -18.908 -16.059 1.00 68.56 175 THR A O 1
ATOM 1285 N N . ASP A 1 176 ? 11.400 -18.335 -14.755 1.00 68.31 176 ASP A N 1
ATOM 1286 C CA . ASP A 1 176 ? 11.830 -17.140 -15.514 1.00 68.31 176 ASP A CA 1
ATOM 1287 C C . ASP A 1 176 ? 10.752 -16.056 -15.732 1.00 68.31 176 ASP A C 1
ATOM 1289 O O . ASP A 1 176 ? 10.910 -15.172 -16.573 1.00 68.31 176 ASP A O 1
ATOM 1293 N N . ARG A 1 177 ? 9.654 -16.079 -14.966 1.00 80.06 177 ARG A N 1
ATOM 1294 C CA . ARG A 1 177 ? 8.641 -15.019 -14.963 1.00 80.06 177 ARG A CA 1
ATOM 1295 C C . ARG A 1 177 ? 8.803 -14.146 -13.729 1.00 80.06 177 ARG A C 1
ATOM 1297 O O . ARG A 1 177 ? 8.730 -14.680 -12.620 1.00 80.06 177 ARG A O 1
ATOM 1304 N N . PRO A 1 178 ? 8.972 -12.825 -13.887 1.00 87.00 178 PRO A N 1
ATOM 1305 C CA . PRO A 1 178 ? 9.105 -11.945 -12.743 1.00 87.00 178 PRO A CA 1
ATOM 1306 C C . PRO A 1 178 ? 7.838 -11.973 -11.886 1.00 87.00 178 PRO A C 1
ATOM 1308 O O . PRO A 1 178 ? 6.709 -11.967 -12.389 1.00 87.00 178 PRO A O 1
ATOM 1311 N N . VAL A 1 179 ? 8.056 -12.028 -10.575 1.00 90.62 179 VAL A N 1
ATOM 1312 C CA . VAL A 1 179 ? 7.025 -11.888 -9.552 1.00 90.62 179 VAL A CA 1
ATOM 1313 C C . VAL A 1 179 ? 7.432 -10.699 -8.699 1.00 90.62 179 VAL A C 1
ATOM 1315 O O . VAL A 1 179 ? 8.505 -10.705 -8.101 1.00 90.62 179 VAL A O 1
ATOM 1318 N N . TYR A 1 180 ? 6.588 -9.676 -8.674 1.00 94.38 180 TYR A N 1
ATOM 1319 C CA . TYR A 1 180 ? 6.795 -8.484 -7.866 1.00 94.38 180 TYR A CA 1
ATOM 1320 C C . TYR A 1 180 ? 6.037 -8.632 -6.556 1.00 94.38 180 TYR A C 1
ATOM 1322 O O . TYR A 1 180 ? 4.853 -8.963 -6.555 1.00 94.38 180 TYR A O 1
ATOM 1330 N N . ALA A 1 181 ? 6.706 -8.355 -5.446 1.00 95.62 181 ALA A N 1
ATOM 1331 C CA . ALA A 1 181 ? 6.087 -8.086 -4.167 1.00 95.62 181 ALA A CA 1
ATOM 1332 C C . ALA A 1 181 ? 5.756 -6.594 -4.077 1.00 95.62 181 ALA A C 1
ATOM 1334 O O . ALA A 1 181 ? 6.632 -5.731 -4.157 1.00 95.62 181 ALA A O 1
ATOM 1335 N N . ILE A 1 182 ? 4.480 -6.296 -3.881 1.00 96.94 182 ILE A N 1
ATOM 1336 C CA . ILE A 1 182 ? 4.000 -4.969 -3.517 1.00 96.94 182 ILE A CA 1
ATOM 1337 C C . ILE A 1 182 ? 3.911 -4.964 -1.998 1.00 96.94 182 ILE A C 1
ATOM 1339 O O . ILE A 1 182 ? 3.074 -5.666 -1.429 1.00 96.94 182 ILE A O 1
ATOM 1343 N N . LYS A 1 183 ? 4.792 -4.211 -1.341 1.00 96.31 183 LYS A N 1
ATOM 1344 C CA . LYS A 1 183 ? 4.851 -4.094 0.117 1.00 96.31 183 LYS A CA 1
ATOM 1345 C C . LYS A 1 183 ? 4.338 -2.723 0.533 1.00 96.31 183 LYS A C 1
ATOM 1347 O O . LYS A 1 183 ? 4.850 -1.703 0.074 1.00 96.31 183 LYS A O 1
ATOM 1352 N N . LEU A 1 184 ? 3.344 -2.706 1.413 1.00 96.44 184 LEU A N 1
ATOM 1353 C CA . LEU A 1 184 ? 2.750 -1.493 1.959 1.00 96.44 184 LEU A CA 1
ATOM 1354 C C . LEU A 1 184 ? 2.776 -1.547 3.482 1.00 96.44 184 LEU A C 1
ATOM 1356 O O . LEU A 1 184 ? 2.236 -2.473 4.086 1.00 96.44 184 LEU A O 1
ATOM 1360 N N . TRP A 1 185 ? 3.364 -0.531 4.101 1.00 95.38 185 TRP A N 1
ATOM 1361 C CA . TRP A 1 185 ? 3.376 -0.352 5.547 1.00 95.38 185 TRP A CA 1
ATOM 1362 C C . TRP A 1 185 ? 2.598 0.893 5.941 1.00 95.38 185 TRP A C 1
ATOM 1364 O O . TRP A 1 185 ? 2.629 1.891 5.228 1.00 95.38 185 TRP A O 1
ATOM 1374 N N . TRP A 1 186 ? 1.949 0.860 7.102 1.00 94.81 186 TRP A N 1
ATOM 1375 C CA . TRP A 1 186 ? 1.319 2.028 7.722 1.00 94.81 186 TRP A CA 1
ATOM 1376 C C . TRP A 1 186 ? 1.355 1.900 9.241 1.00 94.81 186 TRP A C 1
ATOM 1378 O O . TRP A 1 186 ? 1.609 0.824 9.788 1.00 94.81 186 TRP A O 1
ATOM 1388 N N . THR A 1 187 ? 1.099 3.000 9.942 1.00 91.94 187 THR A N 1
ATOM 1389 C CA . THR A 1 187 ? 1.015 2.984 11.404 1.00 91.94 187 THR A CA 1
ATOM 1390 C C . THR A 1 187 ? -0.434 3.055 11.863 1.00 91.94 187 THR A C 1
ATOM 1392 O O . THR A 1 187 ? -1.190 3.934 11.459 1.00 91.94 187 THR A O 1
ATOM 1395 N N . GLU A 1 188 ? -0.825 2.130 12.734 1.00 88.81 188 GLU A N 1
ATOM 1396 C CA . GLU A 1 188 ? -2.096 2.200 13.454 1.00 88.81 188 GLU A CA 1
ATOM 1397 C C . GLU A 1 188 ? -1.846 2.770 14.846 1.00 88.81 188 GLU A C 1
ATOM 1399 O O . GLU A 1 188 ? -0.908 2.367 15.544 1.00 88.81 188 GLU A O 1
ATOM 1404 N N . ARG A 1 189 ? -2.684 3.718 15.266 1.00 77.81 189 ARG A N 1
ATOM 1405 C CA . ARG A 1 189 ? -2.631 4.268 16.620 1.00 77.81 189 ARG A CA 1
ATOM 1406 C C . ARG A 1 189 ? -3.383 3.338 17.565 1.00 77.81 189 ARG A C 1
ATOM 1408 O O . ARG A 1 189 ? -4.558 3.076 17.358 1.00 77.81 189 ARG A O 1
ATOM 1415 N N . LYS A 1 190 ? -2.717 2.910 18.632 1.00 72.94 190 LYS A N 1
ATOM 1416 C CA . LYS A 1 190 ? -3.319 2.213 19.771 1.00 72.94 190 LYS A CA 1
ATOM 1417 C C . LYS A 1 190 ? -3.199 3.070 21.026 1.00 72.94 190 LYS A C 1
ATOM 1419 O O . LYS A 1 190 ? -2.367 3.977 21.095 1.00 72.94 190 LYS A O 1
ATOM 1424 N N . ASP A 1 191 ? -3.988 2.742 22.042 1.00 67.50 191 ASP A N 1
ATOM 1425 C CA . ASP A 1 191 ? -4.010 3.466 23.321 1.00 67.50 191 ASP A CA 1
ATOM 1426 C C . ASP A 1 191 ? -2.638 3.502 24.028 1.00 67.50 191 ASP A C 1
ATOM 1428 O O . ASP A 1 191 ? -2.375 4.395 24.830 1.00 67.50 191 ASP A O 1
ATOM 1432 N N . SER A 1 192 ? -1.733 2.567 23.703 1.00 64.31 192 SER A N 1
ATOM 1433 C CA . SER A 1 192 ? -0.384 2.448 24.275 1.00 64.31 192 SER A CA 1
ATOM 1434 C C . SER A 1 192 ? 0.767 2.778 23.305 1.00 64.31 192 SER A C 1
ATOM 1436 O O . SER A 1 192 ? 1.912 2.439 23.603 1.00 64.31 192 SER A O 1
ATOM 1438 N N . GLY A 1 193 ? 0.497 3.393 22.144 1.00 78.06 193 GLY A N 1
ATOM 1439 C CA . GLY A 1 193 ? 1.517 3.763 21.146 1.00 78.06 193 GLY A CA 1
ATOM 1440 C C . GLY A 1 193 ? 1.102 3.485 19.696 1.00 78.06 193 GLY A C 1
ATOM 1441 O O . GLY A 1 193 ? -0.030 3.095 19.429 1.00 78.06 193 GLY A O 1
ATOM 1442 N N . SER A 1 194 ? 2.009 3.678 18.736 1.00 81.94 194 SER A N 1
ATOM 1443 C CA . SER A 1 194 ? 1.786 3.295 17.335 1.00 81.94 194 SER A CA 1
ATOM 1444 C C . SER A 1 194 ? 2.304 1.881 17.064 1.00 81.94 194 SER A C 1
ATOM 1446 O O . SER A 1 194 ? 3.354 1.480 17.561 1.00 81.94 194 SER A O 1
ATOM 1448 N N . THR A 1 195 ? 1.556 1.097 16.287 1.00 89.19 195 THR A N 1
ATOM 1449 C CA . THR A 1 195 ? 1.995 -0.221 15.804 1.00 89.19 195 THR A CA 1
ATOM 1450 C C . THR A 1 195 ? 2.184 -0.157 14.297 1.00 89.19 195 THR A C 1
ATOM 1452 O O . THR A 1 195 ? 1.263 0.244 13.586 1.00 89.19 195 THR A O 1
ATOM 1455 N N . LEU A 1 196 ? 3.351 -0.578 13.811 1.00 91.62 196 LEU A N 1
ATOM 1456 C CA . LEU A 1 196 ? 3.581 -0.752 12.381 1.00 91.62 196 LEU A CA 1
ATOM 1457 C C . LEU A 1 196 ? 2.780 -1.960 11.884 1.00 91.62 196 LEU A C 1
ATOM 1459 O O . LEU A 1 196 ? 2.852 -3.041 12.467 1.00 91.62 196 LEU A O 1
ATOM 1463 N N . GLN A 1 197 ? 2.009 -1.759 10.828 1.00 94.25 197 GLN A N 1
ATOM 1464 C CA . GLN A 1 197 ? 1.310 -2.802 10.094 1.00 94.25 197 GLN A CA 1
ATOM 1465 C C . GLN A 1 197 ? 1.926 -2.951 8.708 1.00 94.25 197 GLN A C 1
ATOM 1467 O O . GLN A 1 197 ? 2.553 -2.021 8.197 1.00 94.25 197 GLN A O 1
ATOM 1472 N N . GLN A 1 198 ? 1.720 -4.119 8.111 1.00 94.94 198 GLN A N 1
ATOM 1473 C CA . GLN A 1 198 ? 2.178 -4.448 6.772 1.00 94.94 198 GLN A CA 1
ATOM 1474 C C . GLN A 1 198 ? 1.078 -5.197 6.026 1.00 94.94 198 GLN A C 1
ATOM 1476 O O . GLN A 1 198 ? 0.366 -6.022 6.602 1.00 94.94 198 GLN A O 1
ATOM 1481 N N . HIS A 1 199 ? 0.963 -4.915 4.736 1.00 96.38 199 HIS A N 1
ATOM 1482 C CA . HIS A 1 199 ? 0.187 -5.692 3.789 1.00 96.38 199 HIS A CA 1
ATOM 1483 C C . HIS A 1 199 ? 1.022 -5.914 2.537 1.00 96.38 199 HIS A C 1
ATOM 1485 O O . HIS A 1 199 ? 1.714 -5.005 2.072 1.00 96.38 199 HIS A O 1
ATOM 1491 N N . THR A 1 200 ? 0.980 -7.135 2.021 1.00 95.75 200 THR A N 1
ATOM 1492 C CA . THR A 1 200 ? 1.800 -7.560 0.895 1.00 95.75 200 THR A CA 1
ATOM 1493 C C . THR A 1 200 ? 0.944 -8.314 -0.108 1.00 95.75 200 THR A C 1
ATOM 1495 O O . THR A 1 200 ? 0.016 -9.038 0.257 1.00 95.75 200 THR A O 1
ATOM 1498 N N . MET A 1 201 ? 1.252 -8.137 -1.388 1.00 95.81 201 MET A N 1
ATOM 1499 C CA . MET A 1 201 ? 0.677 -8.926 -2.472 1.00 95.81 201 MET A CA 1
ATOM 1500 C C . MET A 1 201 ? 1.765 -9.235 -3.484 1.00 95.81 201 MET A C 1
ATOM 1502 O O . MET A 1 201 ? 2.553 -8.361 -3.838 1.00 95.81 201 MET A O 1
ATOM 1506 N N . SER A 1 202 ? 1.780 -10.468 -3.975 1.00 93.56 202 SER A N 1
ATOM 1507 C CA . SER A 1 202 ? 2.621 -10.851 -5.100 1.00 93.56 202 SER A CA 1
ATOM 1508 C C . SER A 1 202 ? 1.829 -10.751 -6.400 1.00 93.56 202 SER A C 1
ATOM 1510 O O . SER A 1 202 ? 0.700 -11.239 -6.488 1.00 93.56 202 SER A O 1
ATOM 1512 N N . VAL A 1 203 ? 2.425 -10.146 -7.423 1.00 93.69 203 VAL A N 1
ATOM 1513 C CA . VAL A 1 203 ? 1.847 -10.022 -8.762 1.00 93.69 203 VAL A CA 1
ATOM 1514 C C . VAL A 1 203 ? 2.829 -10.525 -9.810 1.00 93.69 203 VAL A C 1
ATOM 1516 O O . VAL A 1 203 ? 4.030 -10.281 -9.731 1.00 93.69 203 VAL A O 1
ATOM 1519 N N . SER A 1 204 ? 2.306 -11.241 -10.800 1.00 90.62 204 SER A N 1
ATOM 1520 C CA . SER A 1 204 ? 3.024 -11.577 -12.025 1.00 90.62 204 SER A CA 1
ATOM 1521 C C . SER A 1 204 ? 2.324 -10.877 -13.201 1.00 90.62 204 SER A C 1
ATOM 1523 O O . SER A 1 204 ? 1.094 -10.739 -13.126 1.00 90.62 204 SER A O 1
ATOM 1525 N N . PRO A 1 205 ? 3.072 -10.412 -14.220 1.00 87.12 205 PRO A N 1
ATOM 1526 C CA . PRO A 1 205 ? 2.513 -9.778 -15.416 1.00 87.12 205 PRO A CA 1
ATOM 1527 C C . PRO A 1 205 ? 1.601 -10.701 -16.233 1.00 87.12 205 PRO A C 1
ATOM 1529 O O . PRO A 1 205 ? 1.849 -11.934 -16.261 1.00 87.12 205 PRO A O 1
#

Solvent-accessible surface area (backbone atoms only — not comparable to full-atom values): 11802 Å² total; per-residue (Å²): 135,86,91,75,89,80,86,70,77,81,72,75,77,74,77,76,76,79,72,85,52,76,65,55,58,52,50,50,51,52,54,50,53,55,51,51,56,55,51,50,55,52,51,53,52,50,51,52,54,50,50,55,52,48,54,53,52,50,52,54,50,54,51,48,51,54,45,49,54,42,48,74,38,43,80,26,42,66,50,30,81,77,14,51,55,36,62,54,84,81,70,90,78,75,72,54,42,40,84,31,30,43,80,78,55,42,86,33,98,43,80,54,45,55,52,41,46,35,46,32,53,51,52,55,52,48,30,48,34,52,22,38,72,63,54,80,78,44,75,56,39,71,47,72,40,53,84,28,44,75,49,35,20,30,25,74,60,56,90,53,61,43,91,91,50,60,66,66,68,61,42,65,74,48,94,96,41,38,32,34,20,35,38,38,35,31,47,47,84,50,100,89,47,73,44,84,46,76,49,66,48,79,40,62,93